Protein AF-A0A0C2ZNH1-F1 (afdb_monomer)

InterPro domains:
  IPR024779 2OGFeDO JBP1/TET, oxygenase domain [PF12851] (76-205)

Organism: NCBI:txid1036808

Nearest PDB structures (foldseek):
  7w5p-assembly1_H  TM=8.910E-01  e=3.734E-19  Coprinopsis cinerea
  7w5p-assembly1_D  TM=8.712E-01  e=2.478E-19  Coprinopsis cinerea
  8jkk-assembly1_A  TM=8.798E-01  e=6.326E-19  Coprinopsis cinerea okayama7#130
  8jkk-assembly4_J  TM=8.651E-01  e=4.452E-19  Coprinopsis cinerea okayama7#130
  7w5p-assembly1_A  TM=8.653E-01  e=1.278E-18  Coprinopsis cinerea

pLDDT: mean 93.05, std 6.28, range [62.78, 98.5]

Structure (mmCIF, N/CA/C/O backbone):
data_AF-A0A0C2ZNH1-F1
#
_entry.id   AF-A0A0C2ZNH1-F1
#
loop_
_atom_site.group_PDB
_atom_site.id
_atom_site.type_symbol
_atom_site.label_atom_id
_atom_site.label_alt_id
_atom_site.label_comp_id
_atom_site.label_asym_id
_atom_site.label_entity_id
_atom_site.label_seq_id
_atom_site.pdbx_PDB_ins_code
_atom_site.Cartn_x
_atom_site.Cartn_y
_atom_site.Cartn_z
_atom_site.occupancy
_atom_site.B_iso_or_equiv
_atom_site.auth_seq_id
_atom_site.auth_comp_id
_atom_site.auth_asym_id
_atom_site.auth_atom_id
_atom_site.pdbx_PDB_model_num
ATOM 1 N N . MET A 1 1 ? 3.765 -1.240 14.561 1.00 76.44 1 MET A N 1
ATOM 2 C CA . MET A 1 1 ? 3.085 -0.713 13.351 1.00 76.44 1 MET A CA 1
ATOM 3 C C . MET A 1 1 ? 2.051 0.347 13.722 1.00 76.44 1 MET A C 1
ATOM 5 O O . MET A 1 1 ? 2.089 1.412 13.129 1.00 76.44 1 MET A O 1
ATOM 9 N N . TRP A 1 2 ? 1.189 0.113 14.722 1.00 82.38 2 TRP A N 1
ATOM 10 C CA . TRP A 1 2 ? 0.262 1.138 15.232 1.00 82.38 2 TRP A CA 1
ATOM 11 C C . TRP A 1 2 ? 0.973 2.416 15.711 1.00 82.38 2 TRP A C 1
ATOM 13 O O . TRP A 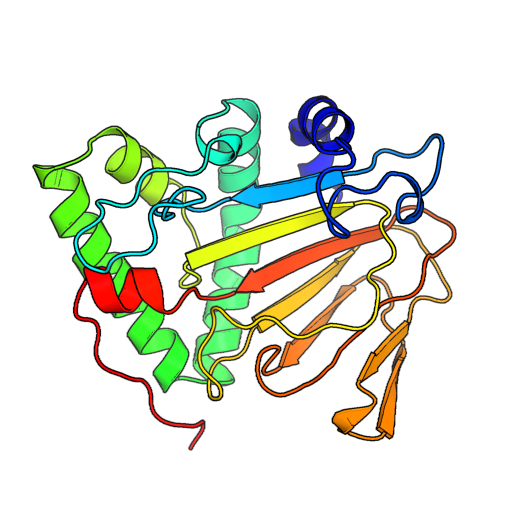1 2 ? 0.667 3.497 15.224 1.00 82.38 2 TRP A O 1
ATOM 23 N N . ASP A 1 3 ? 2.005 2.282 16.545 1.00 83.94 3 ASP A N 1
ATOM 24 C CA . ASP A 1 3 ? 2.730 3.435 17.115 1.00 83.94 3 ASP A CA 1
ATOM 25 C C . ASP A 1 3 ? 3.410 4.320 16.056 1.00 83.94 3 ASP A C 1
ATOM 27 O O . ASP A 1 3 ? 3.655 5.499 16.283 1.00 83.94 3 ASP A O 1
ATOM 31 N N . SER A 1 4 ? 3.650 3.789 14.849 1.00 84.44 4 SER A N 1
ATOM 32 C CA . SER A 1 4 ? 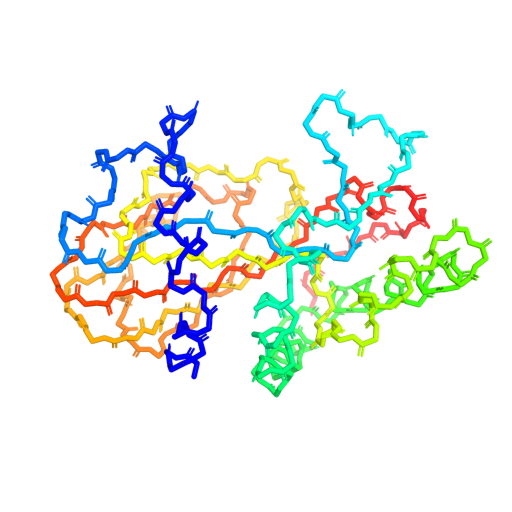4.208 4.580 13.741 1.00 84.44 4 SER A CA 1
ATOM 33 C C . SER A 1 4 ? 3.285 5.729 13.309 1.00 84.44 4 SER A C 1
ATOM 35 O O . SER A 1 4 ? 3.752 6.725 12.751 1.00 84.44 4 SER A O 1
ATOM 37 N N . LEU A 1 5 ? 1.980 5.618 13.592 1.00 86.88 5 LEU A N 1
ATOM 38 C CA . LEU A 1 5 ? 0.978 6.624 13.243 1.00 86.88 5 LEU A CA 1
ATOM 39 C C . LEU A 1 5 ? 1.142 7.929 14.020 1.00 86.88 5 LEU A C 1
ATOM 41 O O . LEU A 1 5 ? 0.665 8.955 13.541 1.00 86.88 5 LEU A O 1
ATOM 45 N N . GLU A 1 6 ? 1.829 7.922 15.167 1.00 86.25 6 GLU A N 1
ATOM 46 C CA . GLU A 1 6 ? 2.079 9.135 15.955 1.00 86.25 6 GLU A CA 1
ATOM 47 C C . GLU A 1 6 ? 2.787 10.202 15.112 1.00 86.25 6 GLU A C 1
ATOM 49 O O . GLU A 1 6 ? 2.403 11.369 15.113 1.00 86.25 6 GLU A O 1
ATOM 54 N N . SER A 1 7 ? 3.755 9.781 14.291 1.00 87.94 7 SER A N 1
ATOM 55 C CA . SER A 1 7 ? 4.459 10.680 13.375 1.00 87.94 7 SER A CA 1
ATOM 56 C C . SER A 1 7 ? 3.559 11.253 12.271 1.00 87.94 7 SER A C 1
ATOM 58 O O . SER A 1 7 ? 3.887 12.283 11.689 1.00 87.94 7 SER A O 1
ATOM 60 N N . LEU A 1 8 ? 2.420 10.621 11.977 1.00 92.56 8 LEU A N 1
ATOM 61 C CA . LEU A 1 8 ? 1.524 10.983 10.877 1.00 92.56 8 LEU A CA 1
ATOM 62 C C . LEU A 1 8 ? 0.282 11.763 11.321 1.00 92.56 8 LEU A C 1
ATOM 64 O O . LEU A 1 8 ? -0.526 12.107 10.456 1.00 92.56 8 LEU A O 1
ATOM 68 N N . SER A 1 9 ? 0.120 12.044 12.617 1.00 88.75 9 SER A N 1
ATOM 69 C CA . SER A 1 9 ? -1.137 12.535 13.196 1.00 88.75 9 SER A CA 1
ATOM 70 C C . SER A 1 9 ? -1.711 13.759 12.471 1.00 88.75 9 SER A C 1
ATOM 72 O O . SER A 1 9 ? -2.786 13.691 11.875 1.00 88.75 9 SER A O 1
ATOM 74 N N . ASP A 1 10 ? -0.926 14.833 12.398 1.00 87.38 10 ASP A N 1
ATOM 75 C CA . ASP A 1 10 ? -1.304 16.087 11.735 1.00 87.38 10 ASP A CA 1
ATOM 76 C C . ASP A 1 10 ? -1.620 15.922 10.242 1.00 87.38 10 ASP A C 1
ATOM 78 O O . ASP A 1 10 ? -2.378 16.702 9.661 1.00 87.38 10 ASP A O 1
ATOM 82 N N . VAL A 1 11 ? -0.967 14.963 9.582 1.00 91.88 11 VAL A N 1
ATOM 83 C CA . VAL A 1 11 ? -1.087 14.752 8.132 1.00 91.88 11 VAL A CA 1
ATOM 84 C C . VAL A 1 11 ? -2.335 13.935 7.815 1.00 91.88 11 VAL A C 1
ATOM 86 O O . VAL A 1 11 ? -3.004 14.202 6.816 1.00 91.88 11 VAL A O 1
ATOM 89 N N . LEU A 1 12 ? -2.662 12.966 8.674 1.00 92.81 12 LEU A N 1
ATOM 90 C CA . LEU A 1 12 ? -3.861 12.143 8.563 1.00 92.81 12 LEU A CA 1
ATOM 91 C C . LEU A 1 12 ? -5.117 13.010 8.617 1.00 92.81 12 LEU A C 1
ATOM 93 O O . LEU A 1 12 ? -5.893 12.979 7.660 1.00 92.81 12 LEU A O 1
ATOM 97 N N . ASP A 1 13 ? -5.265 13.855 9.636 1.00 90.19 13 ASP A N 1
ATOM 98 C CA . ASP A 1 13 ? -6.481 14.662 9.792 1.00 90.19 13 ASP A CA 1
ATOM 99 C C . ASP A 1 13 ? -6.691 15.616 8.601 1.00 90.19 13 ASP A C 1
ATOM 101 O O . ASP A 1 13 ? -7.798 15.762 8.078 1.00 90.19 13 ASP A O 1
ATOM 105 N N . LYS A 1 14 ? -5.601 16.190 8.072 1.00 91.31 14 LYS A N 1
ATOM 106 C CA . LYS A 1 14 ? -5.628 17.068 6.885 1.00 91.31 14 LYS A CA 1
ATOM 107 C C . LYS A 1 14 ? -5.990 16.349 5.584 1.00 91.31 14 LYS A C 1
ATOM 109 O O . LYS A 1 14 ? -6.304 17.012 4.599 1.00 91.31 14 LYS A O 1
ATOM 114 N N . SER A 1 15 ? -5.945 15.017 5.548 1.00 92.62 15 SER A N 1
ATOM 115 C CA . SER A 1 15 ? -6.298 14.239 4.351 1.00 92.62 15 SER A CA 1
ATOM 116 C C . SER A 1 15 ? -7.813 14.111 4.130 1.00 92.62 15 SER A C 1
ATOM 118 O O . SER A 1 15 ? -8.254 13.720 3.044 1.00 92.62 15 SER A O 1
ATOM 120 N N . ILE A 1 16 ? -8.633 14.463 5.126 1.00 91.06 16 ILE A N 1
ATOM 121 C CA . ILE A 1 16 ? -10.095 14.371 5.059 1.00 91.06 16 ILE A CA 1
ATOM 122 C C . ILE A 1 16 ? -10.664 15.624 4.373 1.00 91.06 16 ILE A C 1
ATOM 124 O O . ILE A 1 16 ? -11.143 16.558 5.008 1.00 91.06 16 ILE A O 1
ATOM 128 N N . VAL A 1 17 ? -10.594 15.647 3.039 1.00 90.12 17 VAL A N 1
ATOM 129 C CA . VAL A 1 17 ? -10.932 16.826 2.212 1.00 90.12 17 VAL A CA 1
ATOM 130 C C . VAL A 1 17 ? -12.214 16.692 1.380 1.00 90.12 17 VAL A C 1
ATOM 132 O O . VAL A 1 17 ? -12.581 17.617 0.663 1.00 90.12 17 VAL A O 1
ATOM 135 N N . GLY A 1 18 ? -12.904 15.548 1.417 1.00 86.69 18 GLY A N 1
ATOM 136 C CA . GLY A 1 18 ? -14.210 15.394 0.759 1.00 86.69 18 GLY A CA 1
ATOM 137 C C . GLY A 1 18 ? -14.208 15.204 -0.762 1.00 86.69 18 GLY A C 1
ATOM 138 O O . GLY A 1 18 ? -15.278 15.159 -1.361 1.00 86.69 18 GLY A O 1
ATOM 139 N N . GLN A 1 19 ? -13.044 15.064 -1.400 1.00 84.19 19 GLN A N 1
ATOM 140 C CA . GLN A 1 19 ? -12.932 15.030 -2.867 1.00 84.19 19 GLN A CA 1
ATOM 141 C C . GLN A 1 19 ? -13.460 13.741 -3.507 1.00 84.19 19 GLN A C 1
ATOM 143 O O . GLN A 1 19 ? -13.980 13.757 -4.619 1.00 84.19 19 GLN A O 1
ATOM 148 N N . ASN A 1 20 ? -13.301 12.603 -2.834 1.00 87.25 20 ASN A N 1
ATOM 149 C CA . ASN A 1 20 ? -13.801 11.316 -3.306 1.00 87.25 20 ASN A CA 1
ATOM 150 C C . ASN A 1 20 ? -14.088 10.396 -2.114 1.00 87.25 20 ASN A C 1
ATOM 152 O O . ASN A 1 20 ? -13.823 10.751 -0.967 1.00 87.25 20 ASN A O 1
ATOM 156 N N . TRP A 1 21 ? -14.619 9.200 -2.366 1.00 89.06 21 TRP A N 1
ATOM 157 C CA . TRP A 1 21 ? -14.997 8.275 -1.293 1.00 89.06 21 TRP A CA 1
ATOM 158 C C . TRP A 1 21 ? -13.843 7.935 -0.332 1.00 89.06 21 TRP A C 1
ATOM 160 O O . TRP A 1 21 ? -14.094 7.645 0.833 1.00 89.06 21 TRP A O 1
ATOM 170 N N . ARG A 1 22 ? -12.578 8.028 -0.766 1.00 89.62 22 ARG A N 1
ATOM 171 C CA . ARG A 1 22 ? -11.409 7.779 0.090 1.00 89.62 22 ARG A CA 1
ATOM 172 C C . ARG A 1 22 ? -11.171 8.880 1.124 1.00 89.62 22 ARG A C 1
ATOM 174 O O . ARG A 1 22 ? -10.541 8.594 2.139 1.00 89.62 22 ARG A O 1
ATOM 181 N N . THR A 1 23 ? -11.658 10.097 0.875 1.00 91.38 23 THR A N 1
ATOM 182 C CA . THR A 1 23 ? -11.422 11.299 1.698 1.00 91.38 23 THR A CA 1
ATOM 183 C C . THR A 1 23 ? -12.713 11.970 2.176 1.00 91.38 23 THR A C 1
ATOM 185 O O . THR A 1 23 ? -12.662 13.015 2.822 1.00 91.38 23 THR A O 1
ATOM 188 N N . LYS A 1 24 ? -13.880 11.384 1.884 1.00 92.44 24 LYS A N 1
ATOM 189 C CA . LYS A 1 24 ? -15.182 11.869 2.352 1.00 92.44 24 LYS A CA 1
ATOM 190 C C . LYS A 1 24 ? -15.336 11.682 3.869 1.00 92.44 24 LYS A C 1
ATOM 192 O O . LYS A 1 24 ? -15.245 10.539 4.321 1.00 92.44 24 LYS A O 1
ATOM 197 N N . PRO A 1 25 ? -15.642 12.751 4.637 1.00 91.38 25 PRO A N 1
ATOM 198 C CA . PRO A 1 25 ? -15.801 12.684 6.093 1.00 91.38 25 PRO A CA 1
ATOM 199 C C . PRO A 1 25 ? -16.787 11.608 6.557 1.00 91.38 25 PRO A C 1
ATOM 201 O O . PRO A 1 25 ? -16.567 10.963 7.575 1.00 91.38 25 PRO A O 1
ATOM 204 N N . GLU A 1 26 ? -17.838 11.354 5.770 1.00 92.75 26 GLU A N 1
ATOM 205 C CA . GLU A 1 26 ? -18.874 10.362 6.070 1.00 92.75 26 GLU A CA 1
ATOM 206 C C . GLU A 1 26 ? -18.344 8.932 6.238 1.00 92.75 26 GLU A C 1
ATOM 208 O O . GLU A 1 26 ? -19.051 8.110 6.807 1.00 92.75 26 GLU A O 1
ATOM 213 N N . TYR A 1 27 ? -17.133 8.609 5.772 1.00 92.25 27 TYR A N 1
ATOM 214 C CA . TYR A 1 27 ? -16.526 7.284 5.942 1.00 92.25 27 TYR A CA 1
ATOM 215 C C . TYR A 1 27 ? -15.588 7.184 7.142 1.00 92.25 27 TYR A C 1
ATOM 217 O O . TYR A 1 27 ? -15.233 6.068 7.529 1.00 92.25 27 TYR A O 1
ATOM 225 N N . PHE A 1 28 ? -15.221 8.310 7.748 1.00 91.38 28 PHE A N 1
ATOM 226 C CA . PHE A 1 28 ? -14.341 8.353 8.907 1.00 91.38 28 PHE A CA 1
ATOM 227 C C . PHE A 1 28 ? -15.140 8.362 10.208 1.00 91.38 28 PHE A C 1
ATOM 229 O O . PHE A 1 28 ? -16.322 8.724 10.242 1.00 91.38 28 PHE A O 1
ATOM 236 N N . LYS A 1 29 ? -14.495 7.917 11.284 1.00 85.00 29 LYS A N 1
ATOM 237 C CA . LYS A 1 29 ? -15.028 8.056 12.636 1.00 85.00 29 LYS A CA 1
ATOM 238 C C . LYS A 1 29 ? -14.727 9.470 13.164 1.00 85.00 29 LYS A C 1
ATOM 240 O O . LYS A 1 29 ? -13.568 9.877 13.103 1.00 85.00 29 LYS A O 1
ATOM 245 N N . PRO A 1 30 ? -15.727 10.210 13.677 1.00 77.50 30 PRO A N 1
ATOM 246 C CA . PRO A 1 30 ? -15.494 11.492 14.340 1.00 77.50 30 PRO A CA 1
ATOM 247 C C . PRO A 1 30 ? -14.564 11.356 15.555 1.00 77.50 30 PRO A C 1
ATOM 249 O O . PRO A 1 30 ? -14.543 10.306 16.199 1.00 77.50 30 PRO A O 1
ATOM 252 N N . GLU A 1 31 ? -13.823 12.424 15.870 1.00 74.12 31 GLU A N 1
ATOM 253 C CA . GLU A 1 31 ? -13.054 12.581 17.126 1.00 74.12 31 GLU A CA 1
ATOM 254 C C . GLU A 1 31 ? -11.949 11.531 17.362 1.00 74.12 31 GLU A C 1
ATOM 256 O O . GLU A 1 31 ? -11.399 11.416 18.453 1.00 74.12 31 GLU A O 1
ATOM 261 N 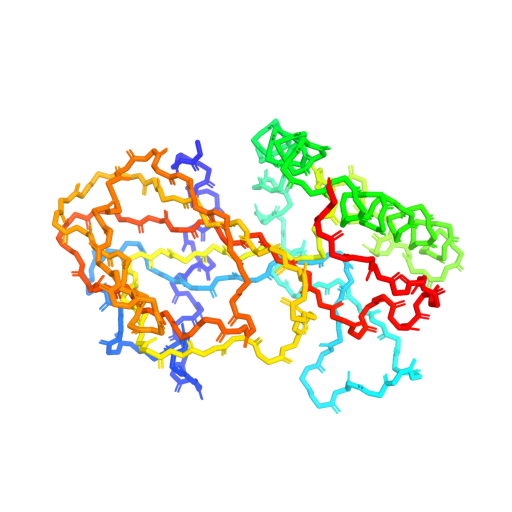N . SER A 1 32 ? -11.600 10.762 16.330 1.00 79.81 32 SER A N 1
ATOM 262 C CA . SER A 1 32 ? -10.493 9.804 16.329 1.00 79.81 32 SER A CA 1
ATOM 263 C C . SER A 1 32 ? -9.409 10.284 15.372 1.00 79.81 32 SER A C 1
ATOM 265 O O . SER A 1 32 ? -9.735 10.913 14.369 1.00 79.81 32 SER A O 1
ATOM 267 N N . LEU A 1 33 ? -8.147 9.910 15.614 1.00 88.38 33 LEU A N 1
ATOM 268 C CA . LEU A 1 33 ? -7.090 10.095 14.616 1.00 88.38 33 LEU A CA 1
ATOM 269 C C . LEU A 1 33 ? -7.498 9.392 13.314 1.00 88.38 33 LEU A C 1
ATOM 271 O O . LEU A 1 33 ? -7.621 8.163 13.296 1.00 88.38 33 LEU A O 1
ATOM 275 N N . ALA A 1 34 ? -7.739 10.137 12.240 1.00 93.31 34 ALA A N 1
ATOM 276 C CA . ALA A 1 34 ? -8.404 9.598 11.059 1.00 93.31 34 ALA A CA 1
ATOM 277 C C . ALA A 1 34 ? -7.817 10.183 9.779 1.00 93.31 34 ALA A C 1
ATOM 279 O O . ALA A 1 34 ? -7.432 11.342 9.720 1.00 93.31 34 ALA A O 1
ATOM 280 N N . GLY A 1 35 ? -7.755 9.377 8.723 1.00 94.69 35 GLY A N 1
ATOM 281 C CA . GLY A 1 35 ? -7.221 9.858 7.456 1.00 94.69 35 GLY A CA 1
ATOM 282 C C . GLY A 1 35 ? -6.884 8.757 6.468 1.00 94.69 35 GLY A C 1
ATOM 283 O O . GLY A 1 35 ? -6.937 7.564 6.773 1.00 94.69 35 GLY A O 1
ATOM 284 N N . CYS A 1 36 ? -6.553 9.169 5.251 1.00 95.38 36 CYS A N 1
ATOM 285 C CA . CYS A 1 36 ? -6.093 8.300 4.183 1.00 95.38 36 CYS A CA 1
ATOM 286 C C . CYS A 1 36 ? -4.899 8.952 3.488 1.00 95.38 36 CYS A C 1
ATOM 288 O O . CYS A 1 36 ? -5.053 9.945 2.780 1.00 95.38 36 CYS A O 1
ATOM 290 N N . LEU A 1 37 ? -3.721 8.365 3.662 1.00 95.75 37 LEU A N 1
ATOM 291 C CA . LEU A 1 37 ? -2.476 8.829 3.057 1.00 95.75 37 LEU A CA 1
ATOM 292 C C . LEU A 1 37 ? -1.978 7.835 2.011 1.00 95.75 37 LEU A C 1
ATOM 294 O O . LEU A 1 37 ? -2.240 6.637 2.116 1.00 95.75 37 LEU A O 1
ATOM 298 N N . GLU A 1 38 ? -1.255 8.331 1.009 1.00 95.50 38 GLU A N 1
ATOM 299 C CA . GLU A 1 38 ? -0.635 7.521 -0.040 1.00 95.50 38 GLU A CA 1
ATOM 300 C C . GLU A 1 38 ? 0.850 7.872 -0.181 1.00 95.50 38 GLU A C 1
ATOM 302 O O . GLU A 1 38 ? 1.238 9.000 -0.499 1.00 95.50 38 GLU A O 1
ATOM 307 N N . PHE A 1 39 ? 1.688 6.869 0.034 1.00 96.50 39 PHE A N 1
ATOM 308 C CA . PHE A 1 39 ? 3.135 6.957 -0.034 1.00 96.50 39 PHE A CA 1
ATOM 309 C C . PHE A 1 39 ? 3.599 6.216 -1.279 1.00 96.50 39 PHE A C 1
ATOM 311 O O . PHE A 1 39 ? 3.187 5.078 -1.504 1.00 96.50 39 PHE A O 1
ATOM 318 N N . ALA A 1 40 ? 4.438 6.865 -2.079 1.00 96.75 40 ALA A N 1
ATOM 319 C CA . ALA A 1 40 ? 5.072 6.248 -3.233 1.00 96.75 40 ALA A CA 1
ATOM 320 C C . ALA A 1 40 ? 6.349 7.019 -3.596 1.00 96.75 40 ALA A C 1
ATOM 322 O O . ALA A 1 40 ? 6.297 8.255 -3.662 1.00 96.75 40 ALA A O 1
ATOM 323 N N . PRO A 1 41 ? 7.471 6.328 -3.865 1.00 96.81 41 PRO A N 1
ATOM 324 C CA . PRO A 1 41 ? 8.680 6.969 -4.374 1.00 96.81 41 PRO A CA 1
ATOM 325 C C . PRO A 1 41 ? 8.468 7.475 -5.805 1.00 96.81 41 PRO A C 1
ATOM 327 O O . PRO A 1 41 ? 9.003 8.510 -6.176 1.00 96.81 41 PRO A O 1
ATOM 330 N N . ALA A 1 42 ? 7.609 6.809 -6.578 1.00 95.81 42 ALA A N 1
ATOM 331 C CA . ALA A 1 42 ? 7.223 7.218 -7.919 1.00 95.81 42 ALA A CA 1
ATOM 332 C C . ALA A 1 42 ? 5.707 7.084 -8.093 1.00 95.81 42 ALA A C 1
ATOM 334 O O . ALA A 1 42 ? 5.149 5.992 -7.983 1.00 95.81 42 ALA A O 1
ATOM 335 N N . ILE A 1 43 ? 5.036 8.204 -8.359 1.00 93.88 43 ILE A N 1
ATOM 336 C CA . ILE A 1 43 ? 3.613 8.253 -8.682 1.00 93.88 43 ILE A CA 1
ATOM 337 C C . ILE A 1 43 ? 3.330 9.284 -9.777 1.00 93.88 43 ILE A C 1
ATOM 339 O O . ILE A 1 43 ? 3.830 10.411 -9.777 1.00 93.88 43 ILE A O 1
ATOM 343 N N . HIS A 1 44 ? 2.473 8.881 -10.704 1.00 90.50 44 HIS A N 1
ATOM 344 C CA . HIS A 1 44 ? 1.839 9.750 -11.681 1.00 90.50 44 HIS A CA 1
ATOM 345 C C . HIS A 1 44 ? 0.774 10.624 -11.009 1.00 90.50 44 HIS A C 1
ATOM 347 O O . HIS A 1 44 ? -0.149 10.111 -10.368 1.00 90.50 44 HIS A O 1
ATOM 353 N N . GLN A 1 45 ? 0.912 11.946 -11.130 1.00 79.44 45 GLN A N 1
ATOM 354 C CA . GLN A 1 45 ? -0.015 12.898 -10.517 1.00 79.44 45 GLN A CA 1
ATOM 355 C C . GLN A 1 45 ? -1.395 12.837 -11.186 1.00 79.44 45 GLN A C 1
ATOM 357 O O . GLN A 1 45 ? -1.542 12.385 -12.322 1.00 79.44 45 GLN A O 1
ATOM 362 N N . LEU A 1 46 ? -2.435 13.280 -10.475 1.00 71.81 46 LEU A N 1
ATOM 363 C CA . LEU A 1 46 ? -3.801 13.252 -11.000 1.00 71.81 46 LEU A CA 1
ATOM 364 C C . LEU A 1 46 ? -3.883 14.023 -12.330 1.00 71.81 46 LEU A C 1
ATOM 366 O O . LEU A 1 46 ? -3.464 15.173 -12.404 1.00 71.81 46 LEU A O 1
ATOM 370 N N . GLY A 1 47 ? -4.428 13.383 -13.368 1.00 71.06 47 GLY A N 1
ATOM 371 C CA . GLY A 1 47 ? -4.502 13.948 -14.721 1.00 71.06 47 GLY A CA 1
ATOM 372 C C . GLY A 1 47 ? -3.274 13.684 -15.603 1.00 71.06 47 GLY A C 1
ATOM 373 O O . GLY A 1 47 ? -3.361 13.903 -16.806 1.00 71.06 47 GLY A O 1
ATOM 374 N N . HIS A 1 48 ? -2.190 13.141 -15.044 1.00 72.56 48 HIS A N 1
ATOM 375 C CA . HIS A 1 48 ? -0.940 12.816 -15.739 1.00 72.56 48 HIS A CA 1
ATOM 376 C C . HIS A 1 48 ? -0.691 11.313 -15.703 1.00 72.56 48 HIS A C 1
ATOM 378 O O . HIS A 1 48 ? 0.115 10.831 -14.919 1.00 72.56 48 HIS A O 1
ATOM 384 N N . SER A 1 49 ? -1.464 10.559 -16.485 1.00 66.62 49 SER A N 1
ATOM 385 C CA . SER A 1 49 ? -1.388 9.089 -16.527 1.00 66.62 49 SER A CA 1
ATOM 386 C C . SER A 1 49 ? -0.939 8.547 -17.882 1.00 66.62 49 SER A C 1
ATOM 388 O O . SER A 1 49 ? -1.051 7.343 -18.122 1.00 66.62 49 SER A O 1
ATOM 390 N N . ALA A 1 50 ? -0.444 9.419 -18.766 1.00 73.56 50 ALA A N 1
ATOM 391 C CA . ALA A 1 50 ? 0.176 8.969 -19.998 1.00 73.56 50 ALA A CA 1
ATOM 392 C C . ALA A 1 50 ? 1.481 8.240 -19.661 1.00 73.56 50 ALA A C 1
ATOM 394 O O . ALA A 1 50 ? 2.190 8.599 -18.729 1.00 73.56 50 ALA A O 1
ATOM 395 N N . TRP A 1 51 ? 1.824 7.225 -20.450 1.00 67.00 51 TRP A N 1
ATOM 396 C CA . TRP A 1 51 ? 3.069 6.468 -20.283 1.00 67.00 51 TRP A CA 1
ATOM 397 C C . TRP A 1 51 ? 4.333 7.322 -20.494 1.00 67.00 51 TRP A C 1
ATOM 399 O O . TRP A 1 51 ? 5.423 6.901 -20.128 1.00 67.00 51 TRP A O 1
ATOM 409 N N . THR A 1 52 ? 4.181 8.514 -21.078 1.00 75.44 52 THR A N 1
ATOM 410 C CA . THR A 1 52 ? 5.236 9.515 -21.272 1.00 75.44 52 THR A CA 1
ATOM 411 C C . THR A 1 52 ? 5.352 10.514 -20.124 1.00 75.44 52 THR A C 1
ATOM 413 O O . THR A 1 52 ? 6.288 11.310 -20.122 1.00 75.44 52 THR A O 1
ATOM 416 N N . ASP A 1 53 ? 4.384 10.551 -19.205 1.00 86.50 53 ASP A N 1
ATOM 417 C CA . ASP A 1 53 ? 4.452 11.457 -18.064 1.00 86.50 53 ASP A CA 1
ATOM 418 C C . ASP A 1 53 ? 5.545 10.969 -17.110 1.00 86.50 53 ASP A C 1
ATOM 420 O O . ASP A 1 53 ? 5.638 9.786 -16.801 1.00 86.50 53 ASP A O 1
ATOM 424 N N . THR A 1 54 ? 6.388 11.879 -16.630 1.00 91.62 54 THR A N 1
ATOM 425 C CA . THR A 1 54 ? 7.413 11.522 -15.649 1.00 91.62 54 THR A CA 1
ATOM 426 C C . THR A 1 54 ? 6.765 11.386 -14.267 1.00 91.62 54 THR A C 1
ATOM 428 O O . THR A 1 54 ? 6.115 12.334 -13.804 1.00 91.62 54 THR A O 1
ATOM 431 N N . PRO A 1 55 ? 6.923 10.249 -13.564 1.00 94.56 55 PRO A N 1
ATOM 432 C CA . PRO A 1 55 ? 6.418 10.114 -12.208 1.00 94.56 55 PRO A CA 1
ATOM 433 C C . PRO A 1 55 ? 7.208 11.010 -11.250 1.00 94.56 55 PRO A C 1
ATOM 435 O O . PRO A 1 55 ? 8.332 11.421 -11.515 1.00 94.56 55 PRO A O 1
ATOM 438 N N . SER A 1 56 ? 6.621 11.302 -10.095 1.00 94.44 56 SER A N 1
ATOM 439 C CA . SER A 1 56 ? 7.276 12.077 -9.037 1.00 94.44 56 SER A CA 1
ATOM 440 C C . SER A 1 56 ? 7.018 11.448 -7.677 1.00 94.44 56 SER A C 1
ATOM 442 O O . SER A 1 56 ? 6.072 10.679 -7.517 1.00 94.44 56 SER A O 1
ATOM 444 N N . VAL A 1 57 ? 7.823 11.793 -6.675 1.00 96.12 57 VAL A N 1
ATOM 445 C CA . VAL A 1 57 ? 7.569 11.366 -5.290 1.00 96.12 57 VAL A CA 1
ATOM 446 C C . VAL A 1 57 ? 6.207 11.878 -4.821 1.00 96.12 57 VAL A C 1
ATOM 448 O O . VAL A 1 57 ? 5.871 13.050 -5.047 1.00 96.12 57 VAL A O 1
ATOM 451 N N . SER A 1 58 ? 5.432 11.029 -4.136 1.00 95.06 58 SER A N 1
ATOM 452 C CA . SER A 1 58 ? 4.122 11.432 -3.618 1.00 95.06 58 SER A CA 1
ATOM 453 C C . SER A 1 58 ? 4.247 12.625 -2.666 1.00 95.06 58 SER A C 1
ATOM 455 O O . SER A 1 58 ? 5.210 12.745 -1.903 1.00 95.06 58 SER A O 1
ATOM 457 N N . THR A 1 59 ? 3.262 13.527 -2.693 1.00 92.50 59 THR A N 1
ATOM 458 C CA . THR A 1 59 ? 3.257 14.721 -1.830 1.00 92.50 59 THR A CA 1
ATOM 459 C C . THR A 1 59 ? 3.401 14.348 -0.359 1.00 92.50 59 THR A C 1
ATOM 461 O O . THR A 1 59 ? 4.130 15.0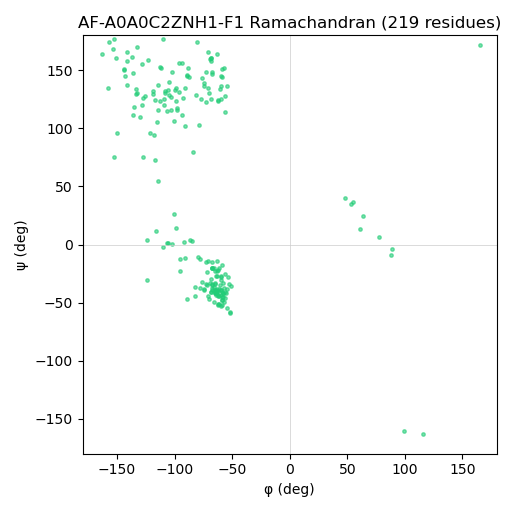12 0.371 1.00 92.50 59 THR A O 1
ATOM 464 N N . THR A 1 60 ? 2.767 13.249 0.058 1.00 92.88 60 THR A N 1
ATOM 465 C CA . THR A 1 60 ? 2.897 12.707 1.410 1.00 92.88 60 THR A CA 1
ATOM 466 C C . THR A 1 60 ? 4.334 12.279 1.701 1.00 92.88 60 THR A C 1
ATOM 468 O O . THR A 1 60 ? 4.905 12.738 2.682 1.00 92.88 60 THR A O 1
ATOM 471 N N . LEU A 1 61 ? 4.973 11.481 0.839 1.00 93.31 61 LEU A N 1
ATOM 472 C CA . LEU A 1 61 ? 6.331 10.977 1.093 1.00 93.31 61 LEU A CA 1
ATOM 473 C C . LEU A 1 61 ? 7.407 12.087 1.078 1.00 93.31 61 LEU A C 1
ATOM 475 O O . LEU A 1 61 ? 8.469 11.940 1.683 1.00 93.31 61 LEU A O 1
ATOM 479 N N . LYS A 1 62 ? 7.124 13.244 0.465 1.00 92.50 62 LYS A N 1
ATOM 480 C CA . LYS A 1 62 ? 7.984 14.440 0.560 1.00 92.50 62 LYS A CA 1
ATOM 481 C C . LYS A 1 62 ? 8.010 15.062 1.963 1.00 92.50 62 LYS A C 1
ATOM 483 O O . LYS A 1 62 ? 8.944 15.797 2.278 1.00 92.50 62 LYS A O 1
ATOM 488 N N . MET A 1 63 ? 7.018 14.792 2.813 1.00 91.38 63 MET A N 1
ATOM 489 C CA . MET A 1 63 ? 6.937 15.376 4.153 1.00 91.38 63 MET A CA 1
ATOM 490 C C . MET A 1 63 ? 7.946 14.729 5.109 1.00 91.38 63 MET A C 1
ATOM 492 O O . MET A 1 63 ? 8.099 13.510 5.146 1.00 91.38 63 MET A O 1
ATOM 496 N N . LYS A 1 64 ? 8.595 15.539 5.953 1.00 88.06 64 LYS A N 1
ATOM 497 C CA . LYS A 1 64 ? 9.604 15.054 6.912 1.00 88.06 64 LYS A CA 1
ATOM 498 C C . LYS A 1 64 ? 9.055 13.967 7.844 1.00 88.06 64 LYS A C 1
ATOM 500 O O . LYS A 1 64 ? 9.696 12.939 8.020 1.00 88.06 64 LYS A O 1
ATOM 505 N N . SER A 1 65 ? 7.862 14.178 8.402 1.00 89.06 65 SER A N 1
ATOM 506 C CA . SER A 1 65 ? 7.190 13.199 9.263 1.00 89.06 65 SER A CA 1
ATOM 507 C C . SER A 1 65 ? 6.916 11.873 8.553 1.00 89.06 65 SER A C 1
ATOM 509 O O . SER A 1 65 ? 7.107 10.804 9.120 1.00 89.06 65 SER A O 1
ATOM 511 N N . SER A 1 66 ? 6.534 11.947 7.281 1.00 89.06 66 SER A N 1
ATOM 512 C CA . SER A 1 66 ? 6.275 10.789 6.428 1.00 89.06 66 SER A CA 1
ATOM 513 C C . SER A 1 66 ? 7.539 9.999 6.083 1.00 89.06 66 SER A C 1
ATOM 515 O O . SER A 1 66 ? 7.477 8.776 6.005 1.00 89.06 66 SER A O 1
ATOM 517 N N . ARG A 1 67 ? 8.698 10.659 5.950 1.00 87.25 67 ARG A N 1
ATOM 518 C CA . ARG A 1 67 ? 9.992 9.965 5.816 1.00 87.25 67 ARG A CA 1
ATOM 519 C C . ARG A 1 67 ? 10.393 9.249 7.106 1.00 87.25 67 ARG A C 1
ATOM 521 O O . ARG A 1 67 ? 10.844 8.110 7.051 1.00 87.25 67 ARG A O 1
ATOM 528 N N . THR A 1 68 ? 10.174 9.873 8.268 1.00 90.31 68 THR A N 1
ATOM 529 C CA . THR A 1 68 ? 10.374 9.208 9.569 1.00 90.31 68 THR A CA 1
ATOM 530 C C . THR A 1 68 ? 9.498 7.963 9.688 1.00 90.31 68 THR A C 1
ATOM 532 O O . THR A 1 68 ? 9.991 6.904 10.071 1.00 90.31 68 THR A O 1
ATOM 535 N N . TRP A 1 69 ? 8.223 8.068 9.306 1.00 93.81 69 TRP A N 1
ATOM 536 C CA . TRP A 1 69 ? 7.317 6.924 9.253 1.00 93.81 69 TRP A CA 1
ATOM 537 C C . TRP A 1 69 ? 7.833 5.819 8.317 1.00 93.81 69 TRP A C 1
ATOM 539 O O . TRP A 1 69 ? 7.893 4.660 8.722 1.00 93.81 69 TRP A O 1
ATOM 549 N N . ALA A 1 70 ? 8.265 6.160 7.097 1.00 92.31 70 ALA A N 1
ATOM 550 C CA . ALA A 1 70 ? 8.785 5.181 6.138 1.00 92.31 70 ALA A CA 1
ATOM 551 C C . ALA A 1 70 ? 9.992 4.406 6.702 1.00 92.31 70 ALA A C 1
ATOM 553 O O . ALA A 1 70 ? 10.030 3.178 6.614 1.00 92.31 70 ALA A O 1
ATOM 554 N N . LEU A 1 71 ? 10.911 5.100 7.386 1.00 91.38 71 LEU A N 1
ATOM 555 C CA . LEU A 1 71 ? 12.044 4.479 8.081 1.00 91.38 71 LEU A CA 1
ATOM 556 C C . LEU A 1 71 ? 11.592 3.512 9.187 1.00 91.38 71 LEU A C 1
ATOM 558 O O . LEU A 1 71 ? 12.096 2.391 9.266 1.00 91.38 71 LEU A O 1
ATOM 562 N N . GLN A 1 72 ? 10.609 3.896 10.008 1.00 92.94 72 GLN A N 1
ATOM 563 C CA . GLN A 1 72 ? 10.039 3.016 11.043 1.00 92.94 72 GLN A CA 1
ATOM 564 C C . GLN A 1 72 ? 9.345 1.781 10.450 1.00 92.94 72 GLN A C 1
ATOM 566 O O . GLN A 1 72 ? 9.274 0.729 11.088 1.00 92.94 72 GLN A O 1
ATOM 571 N N . MET A 1 73 ? 8.854 1.896 9.217 1.00 95.19 73 MET A N 1
ATOM 572 C CA . MET A 1 73 ? 8.184 0.823 8.490 1.00 95.19 73 MET A CA 1
ATOM 573 C C . MET A 1 73 ? 9.142 -0.092 7.724 1.00 95.19 73 MET A C 1
ATOM 575 O O . MET A 1 73 ? 8.664 -1.027 7.083 1.00 95.19 73 MET A O 1
ATOM 579 N N . THR A 1 74 ? 10.462 0.101 7.844 1.00 95.00 74 THR A N 1
ATOM 580 C CA . THR A 1 74 ? 11.479 -0.713 7.157 1.00 95.00 74 THR A CA 1
ATOM 581 C C . THR A 1 74 ? 11.288 -2.207 7.366 1.00 95.00 74 THR A C 1
ATOM 583 O O . THR A 1 74 ? 11.087 -2.959 6.413 1.00 95.00 74 THR A O 1
ATOM 586 N N . PHE A 1 75 ? 11.306 -2.648 8.623 1.00 95.75 75 PHE A N 1
ATOM 587 C CA . PHE A 1 75 ? 11.217 -4.070 8.936 1.00 95.75 75 PHE A CA 1
ATOM 588 C C . PHE A 1 75 ? 9.857 -4.685 8.550 1.00 95.75 75 PHE A C 1
ATOM 590 O O . PHE A 1 75 ? 9.852 -5.698 7.846 1.00 95.75 75 PHE A O 1
ATOM 597 N N . PRO A 1 76 ? 8.697 -4.094 8.914 1.00 95.88 76 PRO A N 1
ATOM 598 C CA . PRO A 1 76 ? 7.409 -4.642 8.495 1.00 95.88 76 PRO A CA 1
ATOM 599 C C . PRO A 1 76 ? 7.234 -4.711 6.973 1.00 95.88 76 PRO A C 1
ATOM 601 O O . PRO A 1 76 ? 6.784 -5.731 6.459 1.00 95.88 76 PRO A O 1
ATOM 604 N N . SER A 1 77 ? 7.623 -3.664 6.244 1.00 97.56 77 SER A N 1
ATOM 605 C CA . SER A 1 77 ? 7.507 -3.605 4.780 1.00 97.56 77 SER A CA 1
ATOM 606 C C . SER A 1 77 ? 8.391 -4.643 4.081 1.00 97.56 77 SER A C 1
ATOM 608 O O . SER A 1 77 ? 7.948 -5.302 3.131 1.00 97.56 77 SER A O 1
ATOM 610 N N . ALA A 1 78 ? 9.606 -4.861 4.594 1.00 97.62 78 ALA A N 1
ATOM 611 C CA . ALA A 1 78 ? 10.491 -5.911 4.103 1.00 97.62 78 ALA A CA 1
ATOM 612 C C . ALA A 1 78 ? 9.895 -7.306 4.355 1.00 97.62 78 ALA A C 1
ATOM 614 O O . ALA A 1 78 ? 9.896 -8.149 3.458 1.00 97.62 78 ALA A O 1
ATOM 615 N N . MET A 1 79 ? 9.304 -7.534 5.533 1.00 97.62 79 MET A N 1
ATOM 616 C CA . MET A 1 79 ? 8.669 -8.812 5.873 1.00 97.62 79 MET A CA 1
ATOM 617 C C . MET A 1 79 ? 7.457 -9.122 4.983 1.00 97.62 79 MET A C 1
ATOM 619 O O . MET A 1 79 ? 7.294 -10.260 4.548 1.00 97.62 79 MET A O 1
ATOM 623 N N . LEU A 1 80 ? 6.641 -8.121 4.644 1.00 98.19 80 LEU A N 1
ATOM 624 C CA . LEU A 1 80 ? 5.527 -8.297 3.701 1.00 98.19 80 LEU A CA 1
ATOM 625 C C . LEU A 1 80 ? 6.014 -8.573 2.275 1.00 98.19 80 LEU A C 1
ATOM 627 O O . LEU A 1 80 ? 5.397 -9.352 1.551 1.00 98.19 80 LEU A O 1
ATOM 631 N N . SER A 1 81 ? 7.143 -7.980 1.882 1.00 98.19 81 SER A N 1
ATOM 632 C CA . SER A 1 81 ? 7.780 -8.274 0.594 1.00 98.19 81 SER A CA 1
ATOM 633 C C . SER A 1 81 ? 8.326 -9.706 0.559 1.00 98.19 81 SER A C 1
ATOM 635 O O . SER A 1 81 ? 8.161 -10.396 -0.440 1.00 98.19 81 SER A O 1
ATOM 637 N N . ALA A 1 82 ? 8.900 -10.192 1.663 1.00 98.19 82 ALA A N 1
ATOM 638 C CA . ALA A 1 82 ? 9.322 -11.587 1.797 1.00 98.19 82 ALA A CA 1
ATOM 639 C C . ALA A 1 82 ? 8.132 -12.563 1.815 1.00 98.19 82 ALA A C 1
ATOM 641 O O . ALA A 1 82 ? 8.196 -13.630 1.218 1.00 98.19 82 ALA A O 1
ATOM 642 N N . ALA A 1 83 ? 7.008 -12.201 2.439 1.00 98.00 83 ALA A N 1
ATOM 643 C CA . ALA A 1 83 ? 5.791 -13.004 2.336 1.00 98.00 83 ALA A CA 1
ATOM 644 C C . ALA A 1 83 ? 5.303 -13.081 0.878 1.00 98.00 83 ALA A C 1
ATOM 646 O O . ALA A 1 83 ? 4.903 -14.148 0.412 1.00 98.00 83 ALA A O 1
ATOM 647 N N . LEU A 1 84 ? 5.382 -11.970 0.136 1.00 98.00 84 LEU A N 1
ATOM 648 C CA . LEU A 1 84 ? 5.036 -11.947 -1.282 1.00 98.00 84 LEU A CA 1
ATOM 649 C C . LEU A 1 84 ? 5.949 -12.843 -2.124 1.00 98.00 84 LEU A C 1
ATOM 651 O O . LEU A 1 84 ? 5.444 -13.505 -3.023 1.00 98.00 84 LEU A O 1
ATOM 655 N N . SER A 1 85 ? 7.250 -12.915 -1.826 1.00 97.62 85 SER A N 1
ATOM 656 C CA . SER A 1 85 ? 8.171 -13.788 -2.571 1.00 97.62 85 SER A CA 1
ATOM 657 C C . SER A 1 85 ? 7.824 -15.273 -2.456 1.00 97.62 85 SER A C 1
ATOM 659 O O . SER A 1 85 ? 8.183 -16.045 -3.339 1.00 97.62 85 SER A O 1
ATOM 661 N N . ILE A 1 86 ? 7.092 -15.662 -1.407 1.00 96.81 86 ILE A N 1
ATOM 662 C CA . ILE A 1 86 ? 6.572 -17.020 -1.212 1.00 96.81 86 ILE A CA 1
ATOM 663 C C . ILE A 1 86 ? 5.190 -17.171 -1.860 1.00 96.81 86 ILE A C 1
ATOM 665 O O . ILE A 1 86 ? 4.942 -18.153 -2.552 1.00 96.81 86 ILE A O 1
ATOM 669 N N . MET A 1 87 ? 4.280 -16.216 -1.632 1.00 96.44 87 MET A N 1
ATOM 670 C CA . MET A 1 87 ? 2.892 -16.301 -2.111 1.00 96.44 87 MET A CA 1
ATOM 671 C C . MET A 1 87 ? 2.755 -16.100 -3.623 1.00 96.44 87 MET A C 1
ATOM 673 O O . MET A 1 87 ? 1.844 -16.654 -4.231 1.00 96.44 87 MET A O 1
ATOM 677 N N . HIS A 1 88 ? 3.598 -15.248 -4.212 1.00 97.19 88 HIS A N 1
ATOM 678 C CA . HIS A 1 88 ? 3.556 -14.878 -5.627 1.00 97.19 88 HIS A CA 1
ATOM 679 C C . HIS A 1 88 ? 4.957 -14.468 -6.129 1.00 97.19 88 HIS A C 1
ATOM 681 O O . HIS A 1 88 ? 5.243 -13.275 -6.300 1.00 97.19 88 HIS A O 1
ATOM 687 N N . PRO A 1 89 ? 5.857 -15.446 -6.360 1.00 97.00 89 PRO A N 1
ATOM 688 C CA . PRO A 1 89 ? 7.229 -15.173 -6.787 1.00 97.00 89 PRO A CA 1
ATOM 689 C C . PRO A 1 89 ? 7.342 -14.326 -8.072 1.00 97.00 89 PRO A C 1
ATOM 691 O O . PRO A 1 89 ? 8.161 -13.402 -8.081 1.00 97.00 89 PRO A O 1
ATOM 694 N N . PRO A 1 90 ? 6.531 -14.545 -9.135 1.00 97.00 90 PRO A N 1
ATOM 695 C CA . PRO A 1 90 ? 6.576 -13.692 -10.326 1.00 97.00 90 PRO A CA 1
ATOM 696 C C . PRO A 1 90 ? 6.306 -12.212 -10.027 1.00 97.00 90 PRO A C 1
ATOM 698 O O . PRO A 1 90 ? 7.022 -11.343 -10.528 1.00 97.00 90 PRO A O 1
ATOM 701 N N . LEU A 1 91 ? 5.319 -11.909 -9.174 1.00 97.06 91 LEU A N 1
ATOM 702 C CA . LEU A 1 91 ? 5.012 -10.530 -8.790 1.00 97.06 91 LEU A CA 1
ATOM 703 C C . LEU A 1 91 ? 6.119 -9.909 -7.937 1.00 97.06 91 LEU A C 1
ATOM 705 O O . LEU A 1 91 ? 6.479 -8.749 -8.141 1.00 97.06 91 LEU A O 1
ATOM 709 N N . TYR A 1 92 ? 6.677 -10.676 -7.000 1.00 97.81 92 TYR A N 1
ATOM 710 C CA . TYR A 1 92 ? 7.814 -10.226 -6.202 1.00 97.81 92 TYR A CA 1
ATOM 711 C C . TYR A 1 92 ? 9.014 -9.859 -7.085 1.00 97.81 92 TYR A C 1
ATOM 713 O O . TYR A 1 92 ? 9.563 -8.766 -6.943 1.00 97.81 92 TYR A O 1
ATOM 721 N N . ASN A 1 93 ? 9.372 -10.728 -8.035 1.00 97.19 93 ASN A N 1
ATOM 722 C CA . ASN A 1 93 ? 10.495 -10.505 -8.945 1.00 97.19 93 ASN A CA 1
ATOM 723 C C . ASN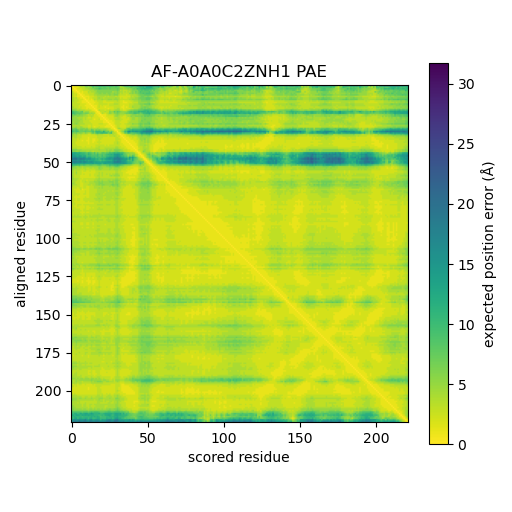 A 1 93 ? 10.277 -9.283 -9.840 1.00 97.19 93 ASN A C 1
ATOM 725 O O . ASN A 1 93 ? 11.195 -8.486 -10.019 1.00 97.19 93 ASN A O 1
ATOM 729 N N . ALA A 1 94 ? 9.064 -9.083 -10.357 1.00 96.88 94 ALA A N 1
ATOM 730 C CA . ALA A 1 94 ? 8.755 -7.880 -11.124 1.00 96.88 94 ALA A CA 1
ATOM 731 C C . ALA A 1 94 ? 8.811 -6.611 -10.269 1.00 96.88 94 ALA A C 1
ATOM 733 O O . ALA A 1 94 ? 9.273 -5.575 -10.739 1.00 96.88 94 ALA A O 1
ATOM 734 N N . GLY A 1 95 ? 8.386 -6.688 -9.006 1.00 97.31 95 GLY A N 1
ATOM 735 C CA . GLY A 1 95 ? 8.542 -5.601 -8.046 1.00 97.31 95 GLY A CA 1
ATOM 736 C C . GLY A 1 95 ? 10.005 -5.255 -7.760 1.00 97.31 95 GLY A C 1
ATOM 737 O O . GLY A 1 95 ? 10.352 -4.075 -7.752 1.00 97.31 95 GLY A O 1
ATOM 738 N N . LEU A 1 96 ? 10.866 -6.264 -7.578 1.00 97.38 96 LEU A N 1
ATOM 739 C CA . LEU A 1 96 ? 12.313 -6.080 -7.421 1.00 97.38 96 LEU A CA 1
ATOM 740 C C . LEU A 1 96 ? 12.945 -5.458 -8.664 1.00 97.38 96 LEU A C 1
ATOM 742 O O . LEU A 1 96 ? 13.597 -4.424 -8.558 1.00 97.38 96 LEU A O 1
ATOM 746 N N . HIS A 1 97 ? 12.699 -6.039 -9.838 1.00 97.56 97 HIS A N 1
ATOM 747 C CA . HIS A 1 97 ? 13.245 -5.530 -11.091 1.00 97.56 97 HIS A CA 1
ATOM 748 C C . HIS A 1 97 ? 12.810 -4.081 -11.340 1.00 97.56 97 HIS A C 1
ATOM 750 O O . HIS A 1 97 ? 13.610 -3.22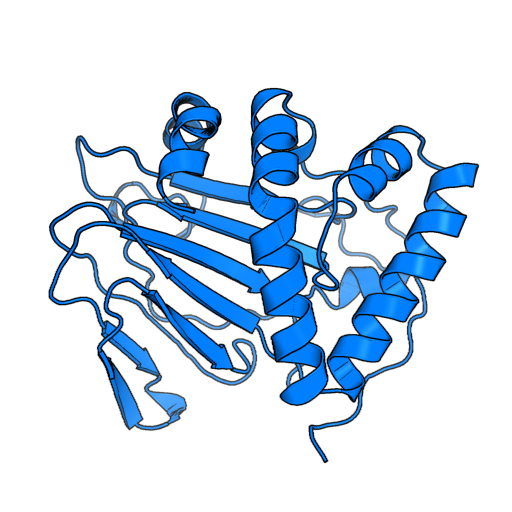7 -11.714 1.00 97.56 97 HIS A O 1
ATOM 756 N N . ARG A 1 98 ? 11.544 -3.769 -11.042 1.00 96.94 98 ARG A N 1
ATOM 757 C CA . ARG A 1 98 ? 11.029 -2.401 -11.092 1.00 96.94 98 ARG A CA 1
ATOM 758 C C . ARG A 1 98 ? 11.810 -1.466 -10.174 1.00 96.94 98 ARG A C 1
ATOM 760 O O . ARG A 1 98 ? 12.109 -0.353 -10.590 1.00 96.94 98 ARG A O 1
ATOM 767 N N . MET A 1 99 ? 12.103 -1.880 -8.941 1.00 97.25 99 MET A N 1
ATOM 768 C CA . MET A 1 99 ? 12.893 -1.074 -8.003 1.00 97.25 99 MET A CA 1
ATOM 769 C C . MET A 1 99 ? 14.308 -0.821 -8.534 1.00 97.25 99 MET A C 1
ATOM 771 O O . MET A 1 99 ? 14.743 0.322 -8.510 1.00 97.25 99 MET A O 1
ATOM 775 N N . GLU A 1 100 ? 14.978 -1.838 -9.083 1.00 97.06 100 GLU A N 1
ATOM 776 C CA . GLU A 1 100 ? 16.317 -1.700 -9.681 1.00 97.06 100 GLU A CA 1
ATOM 777 C C . GLU A 1 100 ? 16.331 -0.676 -10.825 1.00 97.06 100 GLU A C 1
ATOM 779 O O . GLU A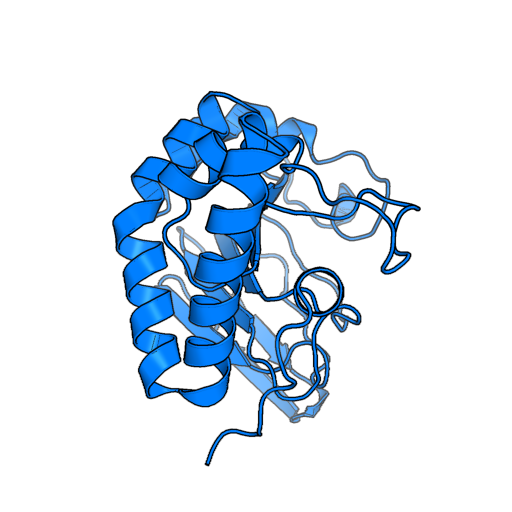 1 100 ? 17.122 0.269 -10.813 1.00 97.06 100 GLU A O 1
ATOM 784 N N . VAL A 1 101 ? 15.415 -0.824 -11.789 1.00 97.62 101 VAL A N 1
ATOM 785 C CA . VAL A 1 101 ? 15.323 0.079 -12.949 1.00 97.62 101 VAL A CA 1
ATOM 786 C C . VAL A 1 101 ? 14.949 1.497 -12.510 1.00 97.62 101 VAL A C 1
ATOM 788 O O . VAL A 1 101 ? 15.510 2.469 -13.018 1.00 97.62 101 VAL A O 1
ATOM 791 N N . LEU A 1 102 ? 14.030 1.629 -11.547 1.00 97.50 102 LEU A N 1
ATOM 792 C CA . LEU A 1 102 ? 13.617 2.926 -11.015 1.00 97.50 102 LEU A CA 1
ATOM 793 C C . LEU A 1 102 ? 14.761 3.638 -10.288 1.00 97.50 102 LEU A C 1
ATOM 795 O O . LEU A 1 102 ? 14.925 4.836 -10.496 1.00 97.50 102 LEU A O 1
ATOM 799 N N . SER A 1 103 ? 15.559 2.924 -9.489 1.00 97.44 103 SER A N 1
ATOM 800 C CA . SER A 1 103 ? 16.742 3.483 -8.823 1.00 97.44 103 SER A CA 1
ATOM 801 C C . SER A 1 103 ? 17.763 3.991 -9.839 1.00 97.44 103 SER A C 1
ATOM 803 O O . SER A 1 103 ? 18.117 5.166 -9.802 1.00 97.44 103 SER A O 1
ATOM 805 N N . SER A 1 104 ? 18.144 3.175 -10.830 1.00 97.31 104 SER A N 1
ATOM 806 C CA . SER A 1 104 ? 19.093 3.608 -11.872 1.00 97.31 104 SER A CA 1
ATOM 807 C C . SER A 1 104 ? 18.595 4.808 -12.685 1.00 97.31 104 SER A C 1
ATOM 809 O O . SER A 1 104 ? 19.391 5.650 -13.110 1.00 97.31 104 SER A O 1
ATOM 811 N N . TRP A 1 105 ? 17.282 4.891 -12.925 1.00 97.25 105 TRP A N 1
ATOM 812 C CA . TRP A 1 105 ? 16.676 6.050 -13.573 1.00 97.25 105 TRP A CA 1
ATOM 813 C C . TRP A 1 105 ? 16.703 7.282 -12.656 1.00 97.25 105 TRP A C 1
ATOM 815 O O . TRP A 1 105 ? 17.099 8.361 -13.100 1.00 97.25 105 TRP A O 1
ATOM 825 N N . ALA A 1 106 ? 16.321 7.136 -11.385 1.00 97.62 106 ALA A N 1
ATOM 826 C CA . ALA A 1 106 ? 16.223 8.233 -10.424 1.00 97.62 106 ALA A CA 1
ATOM 827 C C . ALA A 1 106 ? 17.583 8.883 -10.137 1.00 97.62 106 ALA A C 1
ATOM 829 O O . ALA A 1 106 ? 17.670 10.111 -10.169 1.00 97.62 106 ALA A O 1
ATOM 830 N N . GLU A 1 107 ? 18.647 8.088 -9.985 1.00 97.19 107 GLU A N 1
ATOM 831 C CA . GLU A 1 107 ? 20.028 8.565 -9.794 1.00 97.19 107 GLU A CA 1
ATOM 832 C C . GLU A 1 107 ? 20.451 9.601 -10.852 1.00 97.19 107 GLU A C 1
ATOM 834 O O . GLU A 1 107 ? 21.180 10.552 -10.566 1.00 97.19 107 GLU A O 1
ATOM 839 N N . GLN A 1 108 ? 19.976 9.434 -12.090 1.00 96.75 108 GLN A N 1
ATOM 840 C CA . GLN A 1 108 ? 20.338 10.286 -13.224 1.00 96.75 108 GLN A CA 1
ATOM 841 C C . GLN A 1 108 ? 19.345 11.428 -13.473 1.00 96.75 108 GLN A C 1
ATOM 843 O O . GLN A 1 108 ? 19.713 12.419 -14.105 1.00 96.75 108 GLN A O 1
ATOM 848 N N . ASN A 1 109 ? 18.093 11.297 -13.020 1.00 96.62 109 ASN A N 1
ATOM 849 C CA . ASN A 1 109 ? 16.993 12.157 -13.472 1.00 96.62 109 ASN A CA 1
ATOM 850 C C . ASN A 1 109 ? 16.251 12.894 -12.347 1.00 96.62 109 ASN A C 1
ATOM 852 O O . ASN A 1 109 ? 15.745 13.991 -12.584 1.00 96.62 109 ASN A O 1
ATOM 856 N N . ASP A 1 110 ? 16.168 12.334 -11.137 1.00 96.44 110 ASP A N 1
ATOM 857 C CA . ASP A 1 110 ? 15.407 12.925 -10.031 1.00 96.44 110 ASP A CA 1
ATOM 858 C C . ASP A 1 110 ? 16.018 12.561 -8.671 1.00 96.44 110 ASP A C 1
ATOM 860 O O . ASP A 1 110 ? 15.693 11.543 -8.059 1.00 96.44 110 ASP A O 1
ATOM 864 N N . LYS A 1 111 ? 16.846 13.471 -8.143 1.00 95.19 111 LYS A N 1
ATOM 865 C CA . LYS A 1 111 ? 17.447 13.328 -6.812 1.00 95.19 111 LYS A CA 1
ATOM 866 C C . LYS A 1 111 ? 16.409 13.187 -5.691 1.00 95.19 111 LYS A C 1
ATOM 868 O O . LYS A 1 111 ? 16.658 12.518 -4.696 1.00 95.19 111 LYS A O 1
ATOM 873 N N . GLY A 1 112 ? 15.251 13.836 -5.813 1.00 94.50 112 GLY A N 1
ATOM 874 C CA . GLY A 1 112 ? 14.211 13.734 -4.792 1.00 94.50 112 GLY A CA 1
ATOM 875 C C . GLY A 1 112 ? 13.603 12.334 -4.737 1.00 94.50 112 GLY A C 1
ATOM 876 O O . GLY A 1 112 ? 13.249 11.873 -3.650 1.00 94.50 112 GLY A O 1
ATOM 877 N N . MET A 1 113 ? 13.488 11.686 -5.898 1.00 96.69 113 MET A N 1
ATOM 878 C CA . MET A 1 113 ? 13.065 10.295 -6.046 1.00 96.69 113 MET A CA 1
ATOM 879 C C . MET A 1 113 ? 14.126 9.318 -5.556 1.00 96.69 113 MET A C 1
ATOM 881 O O . MET A 1 113 ? 13.782 8.409 -4.806 1.00 96.69 113 MET A O 1
ATOM 885 N N . ASP A 1 114 ? 15.385 9.551 -5.915 1.00 96.56 114 ASP A N 1
ATOM 886 C CA . ASP A 1 114 ? 16.542 8.787 -5.440 1.00 96.56 114 ASP A CA 1
ATOM 887 C C . ASP A 1 114 ? 16.590 8.765 -3.900 1.00 96.56 114 ASP A C 1
ATOM 889 O O . ASP A 1 114 ? 16.435 7.716 -3.274 1.00 96.56 114 ASP A O 1
ATOM 893 N N . ASP A 1 115 ? 16.565 9.949 -3.275 1.00 94.25 115 ASP A N 1
ATOM 894 C CA . ASP A 1 115 ? 16.515 10.096 -1.814 1.00 94.25 115 ASP A CA 1
ATOM 895 C C . ASP A 1 115 ? 15.267 9.428 -1.180 1.00 94.25 115 ASP A C 1
ATOM 897 O O . ASP A 1 115 ? 15.258 9.096 0.008 1.00 94.25 115 ASP A O 1
ATOM 901 N N . ALA A 1 116 ? 14.154 9.306 -1.917 1.00 94.44 116 ALA A N 1
ATOM 902 C CA . ALA A 1 116 ? 12.946 8.643 -1.419 1.00 94.44 116 ALA A CA 1
ATOM 903 C C . ALA A 1 116 ? 13.078 7.113 -1.470 1.00 94.44 116 ALA A C 1
ATOM 905 O O . ALA A 1 116 ? 12.606 6.434 -0.550 1.00 94.44 116 ALA A O 1
ATOM 906 N N . LEU A 1 117 ? 13.725 6.587 -2.514 1.00 95.38 117 LEU A N 1
ATOM 907 C CA . LEU A 1 117 ? 13.982 5.159 -2.708 1.00 95.38 117 LEU A CA 1
ATOM 908 C C . LEU A 1 117 ? 14.923 4.595 -1.641 1.00 95.38 117 LEU A C 1
ATOM 910 O O . LEU A 1 117 ? 14.678 3.481 -1.184 1.00 95.38 117 LEU A O 1
ATOM 914 N N . ASP A 1 118 ? 15.877 5.386 -1.141 1.00 91.88 118 ASP A N 1
ATOM 915 C CA . ASP A 1 118 ? 16.763 5.010 -0.022 1.00 91.88 118 ASP A CA 1
ATOM 916 C C . ASP A 1 118 ? 16.012 4.551 1.239 1.00 91.88 118 ASP A C 1
ATOM 918 O O . ASP A 1 118 ? 16.515 3.767 2.044 1.00 91.88 118 ASP A O 1
ATOM 922 N N . THR A 1 119 ? 14.789 5.049 1.430 1.00 88.94 119 THR A N 1
ATOM 923 C CA . THR A 1 119 ? 13.938 4.713 2.585 1.00 88.94 119 THR A CA 1
ATOM 924 C C . THR A 1 119 ? 12.772 3.792 2.223 1.00 88.94 119 THR A C 1
ATOM 926 O O . THR A 1 119 ? 11.962 3.438 3.086 1.00 88.94 119 THR A O 1
ATOM 929 N N . TRP A 1 120 ? 12.668 3.387 0.952 1.00 95.75 120 TRP A N 1
ATOM 930 C CA . TRP A 1 120 ? 11.578 2.565 0.445 1.00 95.75 120 TRP A CA 1
ATOM 931 C C . TRP A 1 120 ? 11.905 1.075 0.551 1.00 95.75 120 TRP A C 1
ATOM 933 O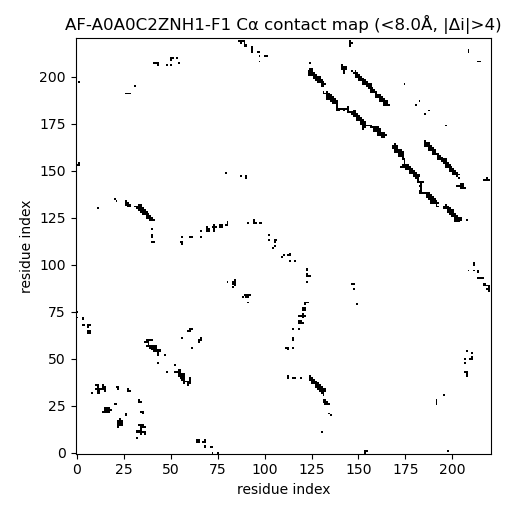 O . TRP A 1 120 ? 12.625 0.486 -0.246 1.00 95.75 120 TRP A O 1
ATOM 943 N N . SER A 1 121 ? 11.321 0.443 1.557 1.00 95.12 121 SER A N 1
ATOM 944 C CA . SER A 1 121 ? 11.669 -0.900 2.033 1.00 95.12 121 SER A CA 1
ATOM 945 C C . SER A 1 121 ? 10.722 -2.000 1.540 1.00 95.12 121 SER A C 1
ATOM 947 O O . SER A 1 121 ? 10.534 -3.022 2.203 1.00 95.12 121 SER A O 1
ATOM 949 N N . THR A 1 122 ? 10.074 -1.799 0.392 1.00 97.69 122 THR A N 1
ATOM 950 C CA . THR A 1 122 ? 9.150 -2.784 -0.179 1.00 97.69 122 THR A CA 1
ATOM 951 C C . THR A 1 122 ? 9.196 -2.836 -1.697 1.00 97.69 122 THR A C 1
ATOM 953 O O . THR A 1 122 ? 9.423 -1.832 -2.365 1.00 97.69 122 THR A O 1
ATOM 956 N N . VAL A 1 123 ? 8.904 -4.017 -2.243 1.00 97.75 123 VAL A N 1
ATOM 957 C CA . VAL A 1 123 ? 8.754 -4.238 -3.687 1.00 97.75 123 VAL A CA 1
ATOM 958 C C . VAL A 1 123 ? 7.481 -3.616 -4.266 1.00 97.75 123 VAL A C 1
ATOM 960 O O . VAL A 1 123 ? 7.372 -3.494 -5.482 1.00 97.75 123 VAL A O 1
ATOM 963 N N . TYR A 1 124 ? 6.524 -3.206 -3.427 1.00 98.06 124 TYR A N 1
ATOM 964 C CA . TYR A 1 124 ? 5.289 -2.541 -3.852 1.00 98.06 124 TYR A CA 1
ATOM 965 C C . TYR A 1 124 ? 5.529 -1.100 -4.305 1.00 98.06 124 TYR A C 1
ATOM 967 O O . TYR A 1 124 ? 6.452 -0.433 -3.829 1.00 98.06 124 TYR A O 1
ATOM 975 N N . THR A 1 125 ? 4.737 -0.600 -5.259 1.00 97.00 125 THR A N 1
ATOM 976 C CA . THR A 1 125 ? 4.890 0.785 -5.750 1.00 97.00 125 THR A CA 1
ATOM 977 C C . THR A 1 125 ? 4.315 1.789 -4.763 1.00 97.00 125 THR A C 1
ATOM 979 O O . THR A 1 125 ? 4.823 2.902 -4.653 1.00 97.00 125 THR A O 1
ATOM 982 N N . ASN A 1 126 ? 3.263 1.396 -4.042 1.00 97.12 126 ASN A N 1
ATOM 983 C CA . ASN A 1 126 ? 2.505 2.279 -3.177 1.00 97.12 126 ASN A CA 1
ATOM 984 C C . ASN A 1 126 ? 2.199 1.604 -1.840 1.00 97.12 126 ASN A C 1
ATOM 986 O O . ASN A 1 126 ? 1.950 0.397 -1.761 1.00 97.12 126 ASN A O 1
ATOM 990 N N . VAL A 1 127 ? 2.142 2.428 -0.796 1.00 97.81 127 VAL A N 1
ATOM 991 C CA . VAL A 1 127 ? 1.557 2.066 0.495 1.00 97.81 127 VAL A CA 1
ATOM 992 C C . VAL A 1 127 ? 0.508 3.107 0.844 1.00 97.81 127 VAL A C 1
ATOM 994 O O . VAL A 1 127 ? 0.788 4.305 0.838 1.00 97.81 127 VAL A O 1
ATOM 997 N N . SER A 1 128 ? -0.706 2.669 1.162 1.00 97.06 128 SER A N 1
ATOM 998 C CA . SER A 1 128 ? -1.734 3.538 1.727 1.00 97.06 128 SER A CA 1
ATOM 999 C C . SER A 1 128 ? -1.923 3.273 3.212 1.00 97.06 128 SER A C 1
ATOM 1001 O O . SER A 1 128 ? -2.078 2.127 3.626 1.00 97.06 128 SER A O 1
ATOM 1003 N N . VAL A 1 129 ? -1.962 4.349 3.998 1.00 97.38 129 VAL A N 1
ATOM 1004 C CA . VAL A 1 129 ? -2.288 4.326 5.431 1.00 97.38 129 VAL A CA 1
ATOM 1005 C C . VAL A 1 129 ? -3.719 4.816 5.584 1.00 97.38 129 VAL A C 1
ATOM 1007 O O . VAL A 1 129 ? -4.020 5.955 5.233 1.00 97.38 129 VAL A O 1
ATOM 1010 N N . ILE A 1 130 ? -4.607 3.947 6.062 1.00 96.75 130 ILE A N 1
ATOM 1011 C CA . ILE A 1 130 ? -6.050 4.197 6.142 1.00 96.75 130 ILE A CA 1
ATOM 1012 C C . ILE A 1 130 ? -6.478 4.063 7.604 1.00 96.75 130 ILE A C 1
AT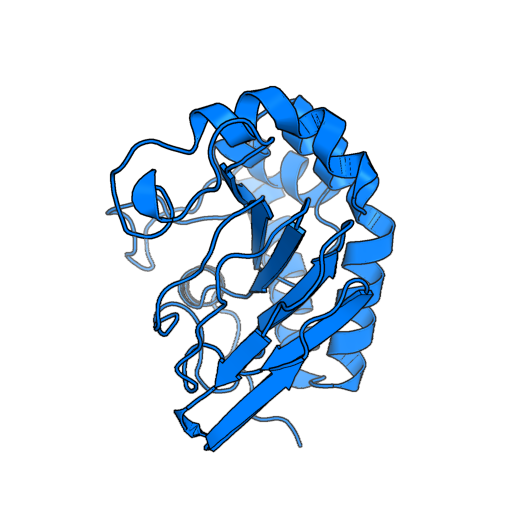OM 1014 O O . ILE A 1 130 ? -6.739 2.956 8.084 1.00 96.75 130 ILE A O 1
ATOM 1018 N N . ALA A 1 131 ? -6.553 5.191 8.306 1.00 95.88 131 ALA A N 1
ATOM 1019 C CA . ALA A 1 131 ? -6.896 5.265 9.721 1.00 95.88 131 ALA A CA 1
ATOM 1020 C C . ALA A 1 131 ? -8.386 5.577 9.924 1.00 95.88 131 ALA A C 1
ATOM 1022 O O . ALA A 1 131 ? -8.928 6.504 9.318 1.00 95.88 131 ALA A O 1
ATOM 1023 N N . ASN A 1 132 ? -9.039 4.791 10.785 1.00 95.38 132 ASN A N 1
ATOM 1024 C CA . ASN A 1 132 ? -10.412 4.959 11.273 1.00 95.38 132 ASN A CA 1
ATOM 1025 C C . ASN A 1 132 ? -11.456 5.225 10.182 1.00 95.38 132 ASN A C 1
ATOM 1027 O O . ASN A 1 132 ? -12.390 6.010 10.357 1.00 95.38 132 ASN A O 1
ATOM 1031 N N . ARG A 1 133 ? -11.304 4.527 9.052 1.00 95.25 133 ARG A N 1
ATOM 1032 C CA . ARG A 1 133 ? -12.179 4.636 7.886 1.00 95.25 133 ARG A CA 1
ATOM 1033 C C . ARG A 1 133 ? -12.866 3.311 7.565 1.00 95.25 133 ARG A C 1
ATOM 1035 O O . ARG A 1 133 ? -12.198 2.279 7.446 1.00 95.25 133 ARG A O 1
ATOM 1042 N N . GLY A 1 134 ? -14.179 3.361 7.349 1.00 95.50 134 GLY A N 1
ATOM 1043 C CA . GLY A 1 134 ? -14.902 2.327 6.607 1.00 95.50 134 GLY A CA 1
ATOM 1044 C C . GLY A 1 134 ? -14.656 2.485 5.106 1.00 95.50 134 GLY A C 1
ATOM 1045 O O . GLY A 1 134 ? -14.545 3.597 4.599 1.00 95.50 134 GLY A O 1
ATOM 1046 N N . THR A 1 135 ? -14.555 1.389 4.372 1.00 96.38 135 THR A N 1
ATOM 1047 C CA . THR A 1 135 ? -14.300 1.416 2.932 1.00 96.38 135 THR A CA 1
ATOM 1048 C C . THR A 1 135 ? -15.525 0.866 2.196 1.00 96.38 135 THR A C 1
ATOM 1050 O O . THR A 1 135 ? -15.838 -0.311 2.378 1.00 96.38 135 THR A O 1
ATOM 1053 N N . PRO A 1 136 ? -16.230 1.675 1.381 1.00 96.25 136 PRO A N 1
ATOM 1054 C CA . PRO A 1 136 ? -17.356 1.197 0.585 1.00 96.25 136 PRO A CA 1
ATOM 1055 C C . PRO A 1 136 ? -16.915 0.149 -0.446 1.00 96.25 136 PRO A C 1
ATOM 1057 O O . PRO A 1 136 ? -15.729 0.015 -0.758 1.00 96.25 136 PRO A O 1
ATOM 1060 N N . LEU A 1 137 ? -17.886 -0.586 -0.991 1.00 97.31 137 LEU A N 1
ATOM 1061 C CA . LEU A 1 137 ? -17.637 -1.623 -1.988 1.00 97.31 137 LEU A CA 1
ATOM 1062 C C . LEU A 1 137 ? -17.017 -1.034 -3.259 1.00 97.31 137 LEU A C 1
ATOM 1064 O O . LEU A 1 137 ? -17.594 -0.144 -3.883 1.00 97.31 137 LEU A O 1
ATOM 1068 N N . HIS A 1 138 ? -15.848 -1.539 -3.647 1.00 95.94 138 HIS A N 1
ATOM 1069 C CA . HIS A 1 138 ? -15.115 -1.045 -4.812 1.00 95.94 138 HIS A CA 1
ATOM 1070 C C . HIS A 1 138 ? -14.151 -2.098 -5.378 1.00 95.94 138 HIS A C 1
ATOM 1072 O O . HIS A 1 138 ? -13.966 -3.169 -4.804 1.00 95.94 138 HIS A O 1
ATOM 1078 N N . ARG A 1 139 ? -13.532 -1.764 -6.516 1.00 94.50 139 ARG A N 1
ATOM 1079 C CA . ARG A 1 139 ? -12.336 -2.412 -7.079 1.00 94.50 139 ARG A CA 1
ATOM 1080 C C . ARG A 1 139 ? -11.245 -1.364 -7.271 1.00 94.50 139 ARG A C 1
ATOM 1082 O O . ARG A 1 139 ? -11.557 -0.176 -7.400 1.00 94.50 139 ARG A O 1
ATOM 1089 N N . ASN A 1 140 ? -9.993 -1.801 -7.355 1.00 92.19 140 ASN A N 1
ATOM 1090 C CA . ASN A 1 140 ? -8.877 -0.926 -7.712 1.00 92.19 140 ASN A CA 1
ATOM 1091 C C . ASN A 1 140 ? -8.508 -1.131 -9.193 1.00 92.19 140 ASN A C 1
ATOM 1093 O O . ASN A 1 140 ? -7.934 -2.160 -9.546 1.00 92.19 140 ASN A O 1
ATOM 1097 N N . PRO A 1 141 ? -8.838 -0.180 -10.088 1.00 89.94 141 PRO A N 1
ATOM 1098 C CA . PRO A 1 141 ? -8.669 -0.374 -11.529 1.00 89.94 141 PRO A CA 1
ATOM 1099 C C . PRO A 1 141 ? -7.230 -0.175 -12.028 1.00 89.94 141 PRO A C 1
ATOM 1101 O O . PRO A 1 141 ? -6.957 -0.498 -13.175 1.00 89.94 141 PRO A O 1
ATOM 1104 N N . HIS A 1 142 ? -6.323 0.347 -11.199 1.00 89.62 142 HIS A N 1
ATOM 1105 C CA . HIS A 1 142 ? -4.962 0.749 -11.594 1.00 89.62 142 HIS A CA 1
ATOM 1106 C C . HIS A 1 142 ? -3.878 -0.298 -11.272 1.00 89.62 142 HIS A C 1
ATOM 1108 O O . HIS A 1 142 ? -2.696 0.021 -11.248 1.00 89.62 142 HIS A O 1
ATOM 1114 N N . SER A 1 143 ? -4.282 -1.530 -10.962 1.00 88.75 143 SER A N 1
ATOM 1115 C CA . SER A 1 143 ? -3.398 -2.690 -10.748 1.00 88.75 143 SER A CA 1
ATOM 1116 C C . SER A 1 143 ? -3.571 -3.684 -11.907 1.00 88.75 143 SER A C 1
ATOM 1118 O O . SER A 1 143 ? -4.421 -3.446 -12.758 1.00 88.75 143 SER A O 1
ATOM 1120 N N . GLN A 1 144 ? -2.839 -4.796 -11.981 1.00 93.19 144 GLN A N 1
ATOM 1121 C CA . GLN A 1 144 ? -3.117 -5.878 -12.944 1.00 93.19 144 GLN A CA 1
ATOM 1122 C C . GLN A 1 144 ? -3.963 -6.984 -12.297 1.00 93.19 144 GLN A C 1
ATOM 1124 O O . GLN A 1 144 ? -4.023 -7.116 -11.076 1.00 93.19 144 GLN A O 1
ATOM 1129 N N . SER A 1 145 ? -4.694 -7.768 -13.095 1.00 94.06 145 SER A N 1
ATOM 1130 C CA . SER A 1 145 ? -5.629 -8.771 -12.552 1.00 94.06 145 SER A CA 1
ATOM 1131 C C . SER A 1 145 ? -4.932 -9.882 -11.774 1.00 94.06 145 SER A C 1
ATOM 1133 O O . SER A 1 145 ? -5.477 -10.367 -10.787 1.00 94.06 145 SER A O 1
ATOM 1135 N N . ASN A 1 146 ? -3.737 -10.265 -12.199 1.00 94.44 146 ASN A N 1
ATOM 1136 C CA . ASN A 1 146 ? -2.912 -11.290 -11.571 1.00 94.44 146 ASN A CA 1
ATOM 1137 C C . ASN A 1 146 ? -2.047 -10.762 -10.419 1.00 94.44 146 ASN A C 1
ATOM 1139 O O . ASN A 1 146 ? -1.271 -11.534 -9.860 1.00 94.44 146 ASN A O 1
ATOM 1143 N N . TRP A 1 147 ? -2.158 -9.480 -10.063 1.00 96.56 147 TRP A N 1
ATOM 1144 C CA . TRP A 1 147 ? -1.406 -8.904 -8.954 1.00 96.56 147 TRP A CA 1
ATOM 1145 C C . TRP A 1 147 ? -2.154 -9.039 -7.636 1.00 96.56 147 TRP A C 1
ATOM 1147 O O . TRP A 1 147 ? -3.382 -8.959 -7.596 1.00 96.56 147 TRP A O 1
ATOM 1157 N N . TYR A 1 148 ? -1.406 -9.241 -6.554 1.00 97.06 148 TYR A N 1
ATOM 1158 C CA . TYR A 1 148 ? -1.941 -9.216 -5.200 1.00 97.06 148 TYR A CA 1
ATOM 1159 C C . TYR A 1 148 ? -1.641 -7.876 -4.554 1.00 97.06 148 TYR A C 1
ATOM 1161 O O . TYR A 1 148 ? -0.505 -7.416 -4.573 1.00 97.06 148 TYR A O 1
ATOM 1169 N N . ASP A 1 149 ? -2.663 -7.300 -3.938 1.00 97.56 149 ASP A N 1
ATOM 1170 C CA . ASP A 1 149 ? -2.489 -6.296 -2.905 1.00 97.56 149 ASP A CA 1
ATOM 1171 C C . ASP A 1 149 ? -2.404 -7.019 -1.560 1.00 97.56 149 ASP A C 1
ATOM 1173 O O . ASP A 1 149 ? -3.087 -8.027 -1.349 1.00 97.56 149 ASP A O 1
ATOM 1177 N N . ILE A 1 150 ? -1.607 -6.487 -0.636 1.00 98.19 150 ILE A N 1
ATOM 1178 C CA . ILE A 1 150 ? -1.553 -6.961 0.748 1.00 98.19 150 ILE A CA 1
ATOM 1179 C C . ILE A 1 150 ? -2.187 -5.913 1.655 1.00 98.19 150 ILE A C 1
ATOM 1181 O O . ILE A 1 150 ? -1.717 -4.778 1.747 1.00 98.19 150 ILE A O 1
ATOM 1185 N N . LEU A 1 151 ? -3.244 -6.310 2.358 1.00 97.94 151 LEU A N 1
ATOM 1186 C CA . LEU A 1 151 ? -3.887 -5.499 3.383 1.00 97.94 151 LEU A CA 1
ATOM 1187 C C . LEU A 1 151 ? -3.478 -6.002 4.766 1.00 97.94 151 LEU A C 1
ATOM 1189 O O . LEU A 1 151 ? -3.639 -7.182 5.068 1.00 97.94 151 LEU A O 1
ATOM 1193 N N . VAL A 1 152 ? -2.980 -5.101 5.607 1.00 97.81 152 VAL A N 1
ATOM 1194 C CA . VAL A 1 152 ? -2.625 -5.374 7.003 1.00 97.81 152 VAL A CA 1
ATOM 1195 C C . VAL A 1 152 ? -3.499 -4.523 7.903 1.00 97.81 152 VAL A C 1
ATOM 1197 O O . VAL A 1 152 ? -3.489 -3.299 7.769 1.00 97.81 152 VAL A O 1
ATOM 1200 N N . SER A 1 153 ? -4.219 -5.139 8.837 1.00 97.31 153 SER A N 1
ATOM 1201 C CA . SER A 1 153 ? -5.037 -4.408 9.807 1.00 97.31 153 SER A CA 1
ATOM 1202 C C . SER A 1 153 ? -4.424 -4.459 11.194 1.00 97.31 153 SER A C 1
ATOM 1204 O O . SER A 1 153 ? -4.051 -5.522 11.679 1.00 97.31 153 SER A O 1
ATOM 1206 N N . VAL A 1 154 ? -4.327 -3.308 11.851 1.00 96.81 154 VAL A N 1
ATOM 1207 C CA . VAL A 1 154 ? -3.762 -3.168 13.198 1.00 96.81 154 VAL A CA 1
ATOM 1208 C C . VAL A 1 154 ? -4.547 -2.150 14.020 1.00 96.81 154 VAL A C 1
ATOM 1210 O O . VAL A 1 154 ? -5.311 -1.350 13.473 1.00 96.81 154 VAL A O 1
ATOM 1213 N N . GLY A 1 155 ? -4.311 -2.161 15.329 1.00 95.00 155 GLY A N 1
ATOM 1214 C CA . GLY A 1 155 ? -4.917 -1.251 16.295 1.00 95.00 155 GLY A CA 1
ATOM 1215 C C . GLY A 1 155 ? -5.799 -1.985 17.297 1.00 95.00 155 GLY A C 1
ATOM 1216 O O . GLY A 1 155 ? -5.707 -3.202 17.443 1.00 95.00 155 GLY A O 1
ATOM 1217 N N . GLU A 1 156 ? -6.653 -1.238 17.980 1.00 95.31 156 GLU A N 1
ATOM 1218 C CA . GLU A 1 156 ? -7.518 -1.733 19.047 1.00 95.31 156 GLU A CA 1
ATOM 1219 C C . GLU A 1 156 ? -8.976 -1.539 18.653 1.00 95.31 156 GLU A C 1
ATOM 1221 O O . GLU A 1 156 ? -9.547 -0.464 18.820 1.00 95.31 156 GLU A O 1
ATOM 1226 N N . TYR A 1 157 ? -9.582 -2.572 18.080 1.00 94.81 157 TYR A N 1
ATOM 1227 C CA . TYR A 1 157 ? -10.962 -2.536 17.607 1.00 94.81 157 TYR A CA 1
ATOM 1228 C C . TYR A 1 157 ? -11.572 -3.941 17.626 1.00 94.81 157 TYR A C 1
ATOM 1230 O O . TYR A 1 157 ? -10.865 -4.941 17.776 1.00 94.81 157 TYR A O 1
ATOM 1238 N N . LYS A 1 158 ? -12.894 -4.013 17.452 1.00 95.56 158 LYS A N 1
ATOM 1239 C CA . LYS A 1 158 ? -13.656 -5.265 17.311 1.00 95.56 158 LYS A CA 1
ATOM 1240 C C . LYS A 1 158 ? -14.620 -5.177 16.129 1.00 95.56 158 LYS A C 1
ATOM 1242 O O . LYS A 1 158 ? -14.784 -4.107 15.543 1.00 95.56 158 LYS A O 1
ATOM 1247 N N . ASP A 1 159 ? -15.216 -6.313 15.770 1.00 95.69 159 ASP A N 1
ATOM 1248 C CA . ASP A 1 159 ? -16.292 -6.411 14.774 1.00 95.69 159 ASP A CA 1
ATOM 1249 C C . ASP A 1 159 ? -15.938 -5.802 13.405 1.00 95.69 159 ASP A C 1
ATOM 1251 O O . ASP A 1 159 ? -16.768 -5.198 12.720 1.00 95.69 159 ASP A O 1
ATOM 1255 N N . CYS A 1 160 ? -14.679 -5.959 12.989 1.00 97.25 160 CYS A N 1
ATOM 1256 C CA . CYS A 1 160 ? -14.237 -5.597 11.649 1.00 97.25 160 CYS A CA 1
ATOM 1257 C C . CYS A 1 160 ? -14.379 -6.784 10.708 1.00 97.25 160 CYS A C 1
ATOM 1259 O O . CYS A 1 160 ? -13.946 -7.887 11.032 1.00 97.25 160 CYS A O 1
ATOM 1261 N N . TYR A 1 161 ? -14.912 -6.536 9.519 1.00 97.81 161 TYR A N 1
ATOM 1262 C CA . TYR A 1 161 ? -15.095 -7.537 8.488 1.00 97.81 161 TYR A CA 1
ATOM 1263 C C . TYR A 1 161 ? -14.606 -7.013 7.141 1.00 97.81 161 TYR A C 1
ATOM 1265 O O . TYR A 1 161 ? -14.935 -5.895 6.733 1.00 97.81 161 TYR A O 1
ATOM 1273 N N . LEU A 1 162 ? -13.839 -7.849 6.446 1.00 98.31 162 LEU A N 1
ATOM 1274 C CA . LEU A 1 162 ? -13.514 -7.676 5.036 1.00 98.31 162 LEU A CA 1
ATOM 1275 C C . LEU A 1 162 ? -14.542 -8.464 4.222 1.00 98.31 162 LEU A C 1
ATOM 1277 O O . LEU A 1 162 ? -14.582 -9.694 4.274 1.00 98.31 162 LEU A O 1
ATOM 1281 N N . ASP A 1 163 ? -15.390 -7.745 3.498 1.00 98.31 163 ASP A N 1
ATOM 1282 C CA . ASP A 1 163 ? -16.408 -8.330 2.629 1.00 98.31 163 ASP A CA 1
ATOM 1283 C C . ASP A 1 163 ? -15.842 -8.473 1.213 1.00 98.31 163 ASP A C 1
ATOM 1285 O O . ASP A 1 163 ? -15.340 -7.494 0.654 1.00 98.31 163 ASP A O 1
ATOM 1289 N N . ILE A 1 164 ? -15.901 -9.681 0.650 1.00 98.12 164 ILE A N 1
ATOM 1290 C CA . ILE A 1 164 ? -15.472 -10.015 -0.713 1.00 98.12 164 ILE A CA 1
ATOM 1291 C C . ILE A 1 164 ? -16.640 -10.742 -1.402 1.00 98.12 164 ILE A C 1
ATOM 1293 O O . ILE A 1 164 ? -16.609 -11.965 -1.601 1.00 98.12 164 ILE A O 1
ATOM 1297 N N . PRO A 1 165 ? -17.692 -10.009 -1.813 1.00 97.44 165 PRO A N 1
ATOM 1298 C CA . PRO A 1 165 ? -18.918 -10.612 -2.335 1.00 97.44 165 PRO A CA 1
ATOM 1299 C C . PRO A 1 165 ? -18.704 -11.359 -3.653 1.00 97.44 165 PRO A C 1
ATOM 1301 O O . PRO A 1 165 ? -19.450 -12.280 -3.962 1.00 97.44 165 PRO A O 1
ATOM 1304 N N . THR A 1 166 ? -17.651 -11.020 -4.406 1.00 95.81 166 THR A N 1
ATOM 1305 C CA . THR A 1 166 ? -17.280 -11.736 -5.644 1.00 95.81 166 THR A CA 1
ATOM 1306 C C . THR A 1 166 ? -16.992 -13.220 -5.376 1.00 95.81 166 THR A C 1
ATOM 1308 O O . THR A 1 166 ? -17.201 -14.051 -6.253 1.00 95.81 166 THR A O 1
ATOM 1311 N N . LEU A 1 167 ? -16.544 -13.550 -4.160 1.00 96.75 167 LEU A N 1
ATOM 1312 C CA . LEU A 1 167 ? -16.290 -14.918 -3.704 1.00 96.75 167 LEU A CA 1
ATOM 1313 C C . LEU A 1 167 ? -17.364 -15.429 -2.727 1.00 96.75 167 LEU A C 1
ATOM 1315 O O . LEU A 1 167 ? -17.243 -16.540 -2.224 1.00 96.75 167 LEU A O 1
ATOM 1319 N N . GLY A 1 168 ? -18.388 -14.626 -2.416 1.00 97.44 168 GLY A N 1
ATOM 1320 C CA . GLY A 1 168 ? -19.358 -14.936 -1.360 1.00 97.44 168 GLY A CA 1
ATOM 1321 C C . GLY A 1 168 ? -18.742 -15.005 0.044 1.00 97.44 168 GLY A C 1
ATOM 1322 O O . GLY A 1 168 ? -19.275 -15.701 0.905 1.00 97.44 168 GLY A O 1
ATOM 1323 N N . LEU A 1 169 ? -17.612 -14.324 0.276 1.00 97.00 169 LEU A N 1
ATOM 1324 C CA . LEU A 1 169 ? -16.865 -14.383 1.533 1.00 97.00 169 LEU A CA 1
ATOM 1325 C C . LEU A 1 169 ? -17.060 -13.120 2.367 1.00 97.00 169 LEU A C 1
ATOM 1327 O O . LEU A 1 169 ? -16.988 -12.007 1.855 1.00 97.00 169 LEU A O 1
ATOM 1331 N N . LYS A 1 170 ? -17.187 -13.309 3.680 1.00 97.44 170 LYS A N 1
ATOM 1332 C CA . LYS A 1 170 ? -17.070 -12.253 4.685 1.00 97.44 170 LYS A CA 1
ATOM 1333 C C . LYS A 1 170 ? -16.103 -12.728 5.758 1.00 97.44 170 LYS A C 1
ATOM 1335 O O . LYS A 1 170 ? -16.409 -13.656 6.501 1.00 97.44 170 LYS A O 1
ATOM 1340 N N . LEU A 1 171 ? -14.925 -12.122 5.794 1.00 96.31 171 LEU A N 1
ATOM 1341 C CA . LEU A 1 171 ? -13.825 -12.537 6.656 1.00 96.31 171 LEU A CA 1
ATOM 1342 C C . LEU A 1 171 ? -13.790 -11.653 7.896 1.00 96.31 171 LEU A C 1
ATOM 1344 O O . LEU A 1 171 ? -13.885 -10.430 7.778 1.00 96.31 171 LEU A O 1
ATOM 1348 N N . GLU A 1 172 ? -13.630 -12.254 9.072 1.00 96.88 172 GLU A N 1
ATOM 1349 C CA . GLU A 1 172 ? -13.278 -11.494 10.269 1.00 96.88 172 GLU A CA 1
ATOM 1350 C C . GLU A 1 172 ? -11.905 -10.847 10.048 1.00 96.88 172 GLU A C 1
ATOM 1352 O O . GLU A 1 172 ? -10.932 -11.519 9.706 1.00 96.88 172 GLU A O 1
ATOM 1357 N N . TYR A 1 173 ? -11.839 -9.526 10.198 1.00 96.62 173 TYR A N 1
ATOM 1358 C CA . TYR A 1 173 ? -10.661 -8.724 9.884 1.00 96.62 173 TYR A CA 1
ATOM 1359 C C . TYR A 1 173 ? -10.063 -8.096 11.148 1.00 96.62 173 TYR A C 1
ATOM 1361 O O . TYR A 1 173 ? -9.903 -6.878 11.273 1.00 96.62 173 TYR A O 1
ATOM 1369 N N . SER A 1 174 ? -9.766 -8.957 12.119 1.00 96.88 174 SER A N 1
ATOM 1370 C CA . SER A 1 174 ? -9.280 -8.599 13.457 1.00 96.88 174 SER A CA 1
ATOM 1371 C C . SER A 1 174 ? -7.850 -8.033 13.453 1.00 96.88 174 SER A C 1
ATOM 1373 O O . SER A 1 174 ? -7.119 -8.222 12.472 1.00 96.88 174 SER A O 1
ATOM 1375 N N . PRO A 1 175 ? -7.430 -7.297 14.503 1.00 97.00 175 PRO A N 1
ATOM 1376 C CA . PRO A 1 175 ? -6.079 -6.744 14.571 1.00 97.00 175 PRO A CA 1
ATOM 1377 C C . PRO A 1 175 ? -5.001 -7.820 14.388 1.00 97.00 175 PRO A C 1
ATOM 1379 O O . PRO A 1 175 ? -5.092 -8.903 14.958 1.00 97.00 175 PRO A O 1
ATOM 1382 N N . GLY A 1 176 ? -3.976 -7.520 13.592 1.00 95.88 176 GLY A N 1
ATOM 1383 C CA . GLY A 1 176 ? -2.910 -8.457 13.224 1.00 95.88 176 GLY A CA 1
ATOM 1384 C C . GLY A 1 176 ? -3.201 -9.294 11.973 1.00 95.88 176 GLY A C 1
ATOM 1385 O O . GLY A 1 176 ? -2.322 -10.027 11.527 1.00 95.88 176 GLY A O 1
ATOM 1386 N N . THR A 1 177 ? -4.390 -9.176 11.375 1.00 96.69 177 THR A N 1
ATOM 1387 C CA . THR A 1 177 ? -4.737 -9.923 10.157 1.00 96.69 177 THR A CA 1
ATOM 1388 C C . THR A 1 177 ? -4.045 -9.339 8.927 1.00 96.69 177 THR A C 1
ATOM 1390 O O . THR A 1 177 ? -4.044 -8.121 8.717 1.00 96.69 177 THR A O 1
ATOM 1393 N N . ILE A 1 178 ? -3.518 -10.230 8.086 1.00 97.44 178 ILE A N 1
ATOM 1394 C CA . ILE A 1 178 ? -2.947 -9.925 6.775 1.00 97.44 178 ILE A CA 1
ATOM 1395 C C . ILE A 1 178 ? -3.757 -10.679 5.721 1.00 97.44 178 ILE A C 1
ATOM 1397 O O . ILE A 1 178 ? -3.966 -11.884 5.855 1.00 97.44 178 ILE A O 1
ATOM 1401 N N . VAL A 1 179 ? -4.201 -9.986 4.675 1.00 97.50 179 VAL A N 1
ATOM 1402 C CA . VAL A 1 179 ? -4.935 -10.592 3.555 1.00 97.50 179 VAL A CA 1
ATOM 1403 C C . VAL A 1 179 ? -4.263 -10.195 2.249 1.00 97.50 179 VAL A C 1
ATOM 1405 O O . VAL A 1 179 ? -4.080 -9.007 1.992 1.00 97.50 179 VAL A O 1
ATOM 1408 N N . ALA A 1 180 ? -3.918 -11.183 1.425 1.00 97.38 180 ALA A N 1
ATOM 1409 C CA . ALA A 1 180 ? -3.381 -10.981 0.084 1.00 97.38 180 ALA A CA 1
ATOM 1410 C C . ALA A 1 180 ? -4.425 -11.391 -0.961 1.00 97.38 180 ALA A C 1
ATOM 1412 O O . ALA A 1 180 ? -4.933 -12.511 -0.908 1.00 97.38 180 ALA A O 1
ATOM 1413 N N . PHE A 1 181 ? -4.775 -10.496 -1.887 1.00 96.75 181 PHE A N 1
ATOM 1414 C CA . PHE A 1 181 ? -5.724 -10.802 -2.964 1.00 96.75 181 PHE A CA 1
ATOM 1415 C C . PHE A 1 181 ? -5.657 -9.794 -4.115 1.00 96.75 181 PHE A C 1
ATOM 1417 O O . PHE A 1 181 ? -5.155 -8.684 -3.965 1.00 96.75 181 PHE A O 1
ATOM 1424 N N . SER A 1 182 ? -6.225 -10.156 -5.269 1.00 96.75 182 SER A N 1
ATOM 1425 C CA . SER A 1 182 ? -6.375 -9.232 -6.398 1.00 96.75 182 SER A CA 1
ATOM 1426 C C . SER A 1 182 ? -7.552 -8.283 -6.193 1.00 96.75 182 SER A C 1
ATOM 1428 O O . SER A 1 182 ? -8.715 -8.632 -6.414 1.00 96.75 182 SER A O 1
ATOM 1430 N N . SER A 1 183 ? -7.253 -7.045 -5.812 1.00 95.75 183 SER A N 1
ATOM 1431 C CA . SER A 1 183 ? -8.248 -5.980 -5.639 1.00 95.75 183 SER A CA 1
ATOM 1432 C C . SER A 1 183 ? -8.815 -5.445 -6.964 1.00 95.75 183 SER A C 1
ATOM 1434 O O . SER A 1 183 ? -9.850 -4.765 -6.976 1.00 95.75 183 SER A O 1
ATOM 1436 N N . ARG A 1 184 ? -8.153 -5.753 -8.091 1.00 95.75 184 ARG A N 1
ATOM 1437 C CA . ARG A 1 184 ? -8.657 -5.478 -9.443 1.00 95.75 184 ARG A CA 1
ATOM 1438 C C . ARG A 1 184 ? -9.762 -6.446 -9.840 1.00 95.75 184 ARG A C 1
ATOM 1440 O O . ARG A 1 184 ? -10.723 -6.033 -10.486 1.00 95.75 184 ARG A O 1
ATOM 1447 N N . LEU A 1 185 ? -9.640 -7.720 -9.477 1.00 95.88 185 LEU A N 1
ATOM 1448 C CA . LEU A 1 185 ? -10.664 -8.721 -9.781 1.00 95.88 185 LEU A CA 1
ATOM 1449 C C . LEU A 1 185 ? -11.801 -8.688 -8.769 1.00 95.88 185 LEU A C 1
ATOM 1451 O O . LEU A 1 185 ? -12.973 -8.735 -9.147 1.00 95.88 185 LEU A O 1
ATOM 1455 N N . LEU A 1 186 ? -11.453 -8.598 -7.488 1.00 96.75 186 LEU A N 1
ATOM 1456 C CA . LEU A 1 186 ? -12.389 -8.828 -6.404 1.00 96.75 186 LEU A CA 1
ATOM 1457 C C . LEU A 1 186 ? -12.926 -7.503 -5.870 1.00 96.75 186 LEU A C 1
ATOM 1459 O O . LEU A 1 186 ? -12.188 -6.679 -5.318 1.00 96.75 186 LEU A O 1
ATOM 1463 N N . HIS A 1 187 ? -14.241 -7.313 -6.007 1.00 97.19 187 HIS A N 1
ATOM 1464 C CA . HIS A 1 187 ? -14.910 -6.261 -5.252 1.00 97.19 187 HIS A CA 1
ATOM 1465 C C . HIS A 1 187 ? -14.731 -6.529 -3.765 1.00 97.19 187 HIS A C 1
ATOM 1467 O O . HIS A 1 187 ? -14.944 -7.661 -3.326 1.00 97.19 187 HIS A O 1
ATOM 1473 N N . HIS A 1 188 ? -14.372 -5.490 -3.020 1.00 97.44 188 HIS A N 1
ATOM 1474 C CA . HIS A 1 188 ? -14.153 -5.593 -1.589 1.00 97.44 188 HIS A CA 1
ATOM 1475 C C . HIS A 1 188 ? -14.616 -4.338 -0.844 1.00 97.44 188 HIS A C 1
ATOM 1477 O O . HIS A 1 188 ? -14.617 -3.226 -1.387 1.00 97.44 188 HIS A O 1
ATOM 1483 N N . ALA A 1 189 ? -15.040 -4.532 0.401 1.00 97.75 189 ALA A N 1
ATOM 1484 C CA . ALA A 1 189 ? -15.478 -3.484 1.316 1.00 97.75 189 ALA A CA 1
ATOM 1485 C C . ALA A 1 189 ? -14.997 -3.791 2.737 1.00 97.75 189 ALA A C 1
ATOM 1487 O O . ALA A 1 189 ? -14.741 -4.941 3.085 1.00 97.75 189 ALA A O 1
ATOM 1488 N N . VAL A 1 190 ? -14.909 -2.761 3.574 1.00 97.62 190 VAL A N 1
ATOM 1489 C CA . VAL A 1 190 ? -14.650 -2.917 5.010 1.00 97.62 190 VAL A CA 1
ATOM 1490 C C . VAL A 1 190 ? -15.628 -2.043 5.777 1.00 97.62 190 VAL A C 1
ATOM 1492 O O . VAL A 1 190 ? -15.756 -0.853 5.484 1.00 97.62 190 VAL A O 1
ATOM 1495 N N . ASN A 1 191 ? -16.321 -2.604 6.763 1.00 96.00 191 ASN A N 1
ATOM 1496 C CA . ASN A 1 191 ? -17.243 -1.823 7.583 1.00 96.00 191 ASN A CA 1
ATOM 1497 C C . ASN A 1 191 ? -16.506 -0.811 8.477 1.00 96.00 191 ASN A C 1
ATOM 1499 O O . ASN A 1 191 ? -15.314 -0.933 8.763 1.00 96.00 191 ASN A O 1
ATOM 1503 N N . LYS A 1 192 ? -17.243 0.200 8.945 1.00 93.88 192 LYS A N 1
ATOM 1504 C CA . LYS A 1 192 ? -16.789 1.031 10.065 1.00 93.88 192 LYS A CA 1
ATOM 1505 C C . LYS A 1 192 ? -16.756 0.195 11.340 1.00 93.88 192 LYS A C 1
ATOM 1507 O O . LYS A 1 192 ? -17.586 -0.697 11.504 1.00 93.88 192 LYS A O 1
ATOM 1512 N N . VAL A 1 193 ? -15.823 0.520 12.225 1.00 92.62 193 VAL A N 1
ATOM 1513 C CA . VAL A 1 193 ? -15.609 -0.192 13.486 1.00 92.62 193 VAL A CA 1
ATOM 1514 C C . VAL A 1 193 ? -15.581 0.781 14.651 1.00 92.62 193 VAL A C 1
ATOM 1516 O O . VAL A 1 193 ? -15.229 1.952 14.480 1.00 92.62 193 VAL A O 1
ATOM 1519 N N . ASP A 1 194 ? -15.903 0.266 15.831 1.00 89.38 194 ASP A N 1
ATOM 1520 C CA . ASP A 1 194 ? -15.596 0.932 17.087 1.00 89.38 194 ASP A CA 1
ATOM 1521 C C . ASP A 1 194 ? -14.197 0.563 17.579 1.00 89.38 194 ASP A C 1
ATOM 1523 O O . ASP A 1 194 ? -13.727 -0.560 17.403 1.00 89.38 194 ASP A O 1
ATOM 1527 N N . GLY A 1 195 ? -13.527 1.544 18.185 1.00 90.88 195 GLY A N 1
ATOM 1528 C CA . GLY A 1 195 ? -12.099 1.506 18.490 1.00 90.88 195 GLY A CA 1
ATOM 1529 C C . GLY A 1 195 ? -11.238 2.257 17.472 1.00 90.88 195 GLY A C 1
ATOM 1530 O O . GLY A 1 195 ? -11.726 3.125 16.741 1.00 90.88 195 GLY A O 1
ATOM 1531 N N . HIS A 1 196 ? -9.952 1.924 17.467 1.00 93.06 196 HIS A N 1
ATOM 1532 C CA . HIS A 1 196 ? -8.910 2.546 16.669 1.00 93.06 196 HIS A CA 1
ATOM 1533 C C . HIS A 1 196 ? -8.331 1.541 15.673 1.00 93.06 196 HIS A C 1
ATOM 1535 O O . HIS A 1 196 ? -7.572 0.651 16.042 1.00 93.06 196 HIS A O 1
ATOM 1541 N N . ARG A 1 197 ? -8.688 1.681 14.396 1.00 95.00 197 ARG A N 1
ATOM 1542 C CA . ARG A 1 197 ? -8.258 0.793 13.312 1.00 95.00 197 ARG A CA 1
ATOM 1543 C C . ARG A 1 197 ? -7.373 1.520 12.318 1.00 95.00 197 ARG A C 1
ATOM 1545 O O . ARG A 1 197 ? -7.708 2.609 11.861 1.00 95.00 197 ARG A O 1
ATOM 1552 N N . CYS A 1 198 ? -6.307 0.859 11.886 1.00 96.31 198 CYS A N 1
ATOM 1553 C CA . CYS A 1 198 ? -5.484 1.304 10.775 1.00 96.31 198 CYS A CA 1
ATOM 1554 C C . CYS A 1 198 ? -5.235 0.141 9.828 1.00 96.31 198 CYS A C 1
ATOM 1556 O O . CYS A 1 198 ? -4.826 -0.941 10.248 1.00 96.31 198 CYS A O 1
ATOM 1558 N N . CYS A 1 199 ? -5.478 0.387 8.545 1.00 97.50 199 CYS A N 1
ATOM 1559 C CA . CYS A 1 199 ? -5.108 -0.520 7.477 1.00 97.50 199 CYS A CA 1
ATOM 1560 C C . CYS A 1 199 ? -3.894 0.032 6.736 1.00 97.50 199 CYS A C 1
ATOM 1562 O O . CYS A 1 199 ? -3.933 1.169 6.263 1.00 97.50 199 CYS A O 1
ATOM 1564 N N . PHE A 1 200 ? -2.866 -0.794 6.582 1.00 98.00 200 PHE A N 1
ATOM 1565 C CA . PHE A 1 200 ? -1.786 -0.566 5.631 1.00 98.00 200 PHE A CA 1
ATOM 1566 C C . PHE A 1 200 ? -2.086 -1.391 4.386 1.00 98.00 200 PHE A C 1
ATOM 1568 O O . PHE A 1 200 ? -2.183 -2.614 4.462 1.00 98.00 200 PHE A O 1
ATOM 1575 N N . ALA A 1 201 ? -2.308 -0.722 3.261 1.00 97.94 201 ALA A N 1
ATOM 1576 C CA . ALA A 1 201 ? -2.556 -1.367 1.979 1.00 97.94 201 ALA A CA 1
ATOM 1577 C C . ALA A 1 201 ? -1.313 -1.219 1.102 1.00 97.94 201 ALA A C 1
ATOM 1579 O O . ALA A 1 201 ? -0.963 -0.103 0.726 1.00 97.94 201 ALA A O 1
ATOM 1580 N N . TYR A 1 202 ? -0.666 -2.334 0.791 1.00 98.50 202 TYR A N 1
ATOM 1581 C CA . TYR A 1 202 ? 0.478 -2.424 -0.108 1.00 98.50 202 TYR A CA 1
ATOM 1582 C C . TYR A 1 202 ? -0.022 -2.879 -1.474 1.00 98.50 202 TYR A C 1
ATOM 1584 O O . TYR A 1 202 ? -0.682 -3.914 -1.567 1.00 98.50 202 TYR A O 1
ATOM 1592 N N . TYR A 1 203 ? 0.248 -2.098 -2.516 1.00 97.56 203 TYR A N 1
ATOM 1593 C CA . TYR A 1 203 ? -0.250 -2.380 -3.861 1.00 97.56 203 TYR A CA 1
ATOM 1594 C C . TYR A 1 203 ? 0.688 -1.845 -4.937 1.00 97.56 203 TYR A C 1
ATOM 1596 O O . TYR A 1 203 ? 1.545 -0.989 -4.695 1.00 97.56 203 TYR A O 1
ATOM 1604 N N . MET A 1 204 ? 0.530 -2.402 -6.133 1.00 95.44 204 MET A N 1
ATOM 1605 C CA . MET A 1 204 ? 1.267 -2.016 -7.330 1.00 95.44 204 MET A CA 1
ATOM 1606 C C . MET A 1 204 ? 0.384 -1.142 -8.228 1.00 95.44 204 MET A C 1
ATOM 1608 O O . MET A 1 204 ? -0.833 -1.336 -8.297 1.00 95.44 204 MET A O 1
ATOM 1612 N N . ARG A 1 205 ? 1.001 -0.212 -8.958 1.00 93.00 205 ARG A N 1
ATOM 1613 C CA . ARG A 1 205 ? 0.364 0.548 -10.035 1.00 93.00 205 ARG A CA 1
ATOM 1614 C C . ARG A 1 205 ? 0.977 0.176 -11.379 1.00 93.00 205 ARG A C 1
ATOM 1616 O O . ARG A 1 205 ? 2.186 0.300 -11.574 1.00 93.00 205 ARG A O 1
ATOM 1623 N N . ASP A 1 206 ? 0.126 -0.260 -12.301 1.00 91.69 206 ASP A N 1
ATOM 1624 C CA . ASP A 1 206 ? 0.523 -0.749 -13.627 1.00 91.69 206 ASP A CA 1
ATOM 1625 C C . ASP A 1 206 ? 1.273 0.311 -14.444 1.00 91.69 206 ASP A C 1
ATOM 1627 O O . ASP A 1 206 ? 2.282 0.026 -15.084 1.00 91.69 206 ASP A O 1
ATOM 1631 N N . ASN A 1 207 ? 0.843 1.563 -14.352 1.00 91.88 207 ASN A N 1
ATOM 1632 C CA . ASN A 1 207 ? 1.439 2.668 -15.086 1.00 91.88 207 ASN A CA 1
ATOM 1633 C C . ASN A 1 207 ? 2.900 2.969 -14.702 1.00 91.88 207 ASN A C 1
ATOM 1635 O O . ASN A 1 207 ? 3.642 3.450 -15.554 1.00 91.88 207 ASN A O 1
ATOM 1639 N N . ILE A 1 208 ? 3.337 2.665 -13.474 1.00 93.56 208 ILE A N 1
ATOM 1640 C CA . ILE A 1 208 ? 4.747 2.811 -13.070 1.00 93.56 208 ILE A CA 1
ATOM 1641 C C . ILE A 1 208 ? 5.600 1.699 -13.683 1.00 93.56 208 ILE A C 1
ATOM 1643 O O . ILE A 1 208 ? 6.709 1.958 -14.141 1.00 93.56 208 ILE A O 1
ATOM 1647 N N . HIS A 1 209 ? 5.070 0.477 -13.757 1.00 93.25 209 HIS A N 1
ATOM 1648 C CA . HIS A 1 209 ? 5.737 -0.619 -14.463 1.00 93.25 209 HIS A CA 1
ATOM 1649 C C . HIS A 1 209 ? 5.851 -0.321 -15.963 1.00 93.25 209 HIS A C 1
ATOM 1651 O O . HIS A 1 209 ? 6.914 -0.525 -16.542 1.00 93.25 209 HIS A O 1
ATOM 1657 N N . ASN A 1 210 ? 4.797 0.241 -16.564 1.00 92.25 210 ASN A N 1
ATOM 1658 C CA . ASN A 1 210 ? 4.788 0.626 -17.976 1.00 92.25 210 ASN A CA 1
ATOM 1659 C C . ASN A 1 210 ? 5.804 1.732 -18.291 1.00 92.25 210 ASN A C 1
ATOM 1661 O O . ASN A 1 210 ? 6.506 1.626 -19.292 1.00 92.25 210 ASN A O 1
ATOM 1665 N N . PHE A 1 211 ? 5.905 2.759 -17.436 1.00 93.06 211 PHE A N 1
ATOM 1666 C CA . PHE A 1 211 ? 6.906 3.828 -17.568 1.00 93.06 211 PHE A CA 1
ATOM 1667 C C . PHE A 1 211 ? 8.340 3.272 -17.593 1.00 93.06 211 PHE A C 1
ATOM 1669 O O . PHE A 1 211 ? 9.176 3.743 -18.355 1.00 93.06 211 PHE A O 1
ATOM 1676 N N . LEU A 1 212 ? 8.608 2.236 -16.795 1.00 93.75 212 LEU A N 1
ATOM 1677 C CA . LEU A 1 212 ? 9.928 1.605 -16.678 1.00 93.75 212 LEU A CA 1
ATOM 1678 C C . LEU A 1 212 ? 10.129 0.423 -17.637 1.00 93.75 212 LEU A C 1
ATOM 1680 O O . LEU A 1 212 ? 11.165 -0.231 -17.577 1.00 93.75 212 LEU A O 1
ATOM 1684 N N . HIS A 1 213 ? 9.146 0.125 -18.491 1.00 93.00 213 HIS A N 1
ATOM 1685 C CA . HIS A 1 213 ? 9.154 -1.033 -19.390 1.00 93.00 213 HIS A CA 1
ATOM 1686 C C . HIS A 1 213 ? 9.407 -2.378 -18.681 1.00 93.00 213 HIS A C 1
ATOM 1688 O O . HIS A 1 213 ? 10.033 -3.280 -19.238 1.00 93.00 213 HIS A O 1
ATOM 1694 N N . VAL A 1 214 ? 8.902 -2.525 -17.454 1.00 92.06 214 VAL A N 1
ATOM 1695 C CA . VAL A 1 214 ? 8.979 -3.786 -16.706 1.00 92.06 214 VAL A CA 1
ATOM 1696 C C . VAL A 1 214 ? 8.047 -4.810 -17.366 1.00 92.06 214 VAL A C 1
ATOM 1698 O O . VAL A 1 214 ? 6.880 -4.480 -17.597 1.00 92.06 214 VAL A O 1
ATOM 1701 N N . PRO A 1 215 ? 8.514 -6.039 -17.662 1.00 88.19 215 PRO A N 1
ATOM 1702 C CA . PRO A 1 215 ? 7.684 -7.065 -18.286 1.00 88.19 215 PRO A CA 1
ATOM 1703 C C . PRO A 1 215 ? 6.416 -7.386 -17.489 1.00 88.19 215 PRO A C 1
ATOM 1705 O O . PRO A 1 215 ? 6.389 -7.289 -16.259 1.00 88.19 215 PRO A O 1
ATOM 1708 N N . GLU A 1 216 ? 5.373 -7.817 -18.199 1.00 85.81 216 GLU A N 1
ATOM 1709 C CA . GLU A 1 216 ? 4.163 -8.336 -17.565 1.00 85.81 216 GLU A CA 1
ATOM 1710 C C . GLU A 1 216 ? 4.484 -9.558 -16.701 1.00 85.81 216 GLU A C 1
ATOM 1712 O O . GLU A 1 216 ? 5.354 -10.371 -17.021 1.00 85.81 216 GLU A O 1
ATOM 1717 N N . THR A 1 217 ? 3.770 -9.687 -15.586 1.00 87.69 217 THR A N 1
ATOM 1718 C CA . THR A 1 217 ? 3.945 -10.827 -14.688 1.00 87.69 217 THR A CA 1
ATOM 1719 C C . THR A 1 217 ? 3.042 -11.971 -15.107 1.00 87.69 217 THR A C 1
ATOM 1721 O O . THR A 1 217 ? 1.938 -11.753 -15.604 1.00 87.69 217 THR A O 1
ATOM 1724 N N . GLU A 1 218 ? 3.451 -13.198 -14.812 1.00 88.19 218 GLU A N 1
ATOM 1725 C CA . GLU A 1 218 ? 2.575 -14.361 -14.938 1.00 88.19 218 GLU A CA 1
ATOM 1726 C C . GLU A 1 218 ? 1.632 -14.487 -13.729 1.00 88.19 218 GLU A C 1
ATOM 1728 O O . GLU A 1 218 ? 1.677 -13.699 -12.775 1.00 88.19 218 GLU A O 1
ATOM 1733 N N . TRP A 1 219 ? 0.708 -15.444 -13.784 1.00 87.75 219 TRP A N 1
ATOM 1734 C CA . TRP A 1 219 ? -0.083 -15.832 -12.615 1.00 87.75 219 TRP A CA 1
ATOM 1735 C C . TRP A 1 219 ? 0.786 -16.584 -11.607 1.00 87.75 219 TRP A C 1
ATOM 1737 O O . TRP A 1 219 ? 1.884 -17.026 -11.929 1.00 87.75 219 TRP A O 1
ATOM 1747 N N . MET A 1 220 ? 0.286 -16.737 -10.381 1.00 81.94 220 MET A N 1
ATOM 1748 C CA . MET A 1 220 ? 0.898 -17.671 -9.441 1.00 81.94 220 MET A CA 1
ATOM 1749 C C . MET A 1 220 ? 0.853 -19.085 -10.043 1.00 81.94 220 MET A C 1
ATOM 1751 O O . MET A 1 220 ? -0.217 -19.543 -10.453 1.00 81.94 220 MET A O 1
ATOM 1755 N N . THR A 1 221 ? 2.020 -19.724 -10.120 1.00 62.78 221 THR A N 1
ATOM 1756 C CA . THR A 1 221 ? 2.232 -21.106 -10.574 1.00 62.78 221 THR A CA 1
ATOM 1757 C C . THR A 1 221 ? 2.603 -22.004 -9.411 1.00 62.78 221 THR A C 1
ATOM 1759 O O . THR A 1 221 ? 3.443 -21.544 -8.601 1.00 62.78 221 THR A O 1
#

Secondary structure (DSSP, 8-state):
-GGGGGGGHHHHHHT--SSSTTT-GGGBPTTS--EEEEE-SSBPPTT--STTSPPB--TTTTSHHHHHHHHHTHHHHHHHHHHHHHH-HHHHHHHHHHHHHHHHHHHHH-HHHHHHHTT--SSSSEEEEEESB-EEEE--TTS-TTPPEEEEEEEEE-S-EEEEGGGTEEEE--TT-EEEE-TTTS-EEE---SEEEEEEEEE--HHHHHHTTPPPP----

Sequence (221 aa):
MWDSLESLSDVLDKSIVGQNWRTKPEYFKPESLAGCLEFAPAIHQLGHSAWTDTPSVSTTLKMKSSRTWALQMTFPSAMLSAALSIMHPPLYNAGLHRMEVLSSWAEQNDKGMDDALDTWSTVYTNVSVIANRGTPLHRNPHSQSNWYDILVSVGEYKDCYLDIPTLGLKLEYSPGTIVAFSSRLLHHAVNKVDGHRCCFAYYMRDNIHNFLHVPETEWMT

Solvent-accessible surface area (backbone atoms only — not comparable to full-atom values): 11674 Å² total; per-residue (Å²): 116,61,76,51,47,68,57,38,49,78,59,25,52,68,36,54,69,54,85,44,81,81,22,28,63,91,36,42,51,82,100,50,85,26,23,47,48,57,36,21,45,58,37,60,56,93,95,39,79,56,69,84,50,79,57,38,52,22,76,50,45,70,36,70,45,44,44,55,35,39,53,72,39,30,66,63,35,38,50,53,38,53,52,34,46,71,73,29,46,52,55,35,51,48,22,45,52,44,50,54,54,48,46,65,49,18,72,78,75,33,65,72,31,31,65,39,46,79,44,56,41,47,48,51,46,33,41,32,45,38,24,30,51,28,40,72,78,42,61,44,84,56,40,51,65,68,41,63,30,40,40,37,29,35,54,57,55,54,86,32,37,42,35,28,69,78,75,74,42,74,41,82,46,48,59,75,39,72,50,75,44,30,42,45,70,36,40,36,26,30,57,66,59,61,70,45,42,34,35,42,38,37,31,54,48,47,65,60,37,56,55,70,67,49,74,87,65,60,64,78,127

Mean predicted aligned error: 3.91 Å

Radius of gyration: 16.7 Å; Cα contacts (8 Å, |Δi|>4): 443; chains: 1; bounding box: 40×38×40 Å

Foldseek 3Di:
DVVLCVLCQVVAVVQLDCPDLQNPCVFFDPPDSFHKDKFFLFDQDVPRLPLPGGTHGDPQLLDPSNLVSLQVCQVVQLVVLVVCCVVPVLLSVLLVVLLVLQLVVCVPPPPSSNVSSVSHRHSFRMKMKGKRGWFDWDADQQADQQAKKKKAKAFDWADKWKDFVVVPDIDGRDHGDIDIHHSNNTTITIGGTPGIMIMIIGHHGPSSCSSSVRDDTDHGD